Protein 2H0U (pdb70)

InterPro domains:
  IPR000415 Nitroreductase-like [G3DSA:3.40.109.10] (1-217)
  IPR000415 Nitroreductase-like [SSF55469] (8-209)
  IPR029479 Nitroreductase [PF00881] (12-176)
  IPR033878 Oxygen-insensitive NAD(P)H nitroreductase NfsB-like [cd02149] (5-212)
  IPR050627 Nitroreductase/BluB [PTHR23026] (3-214)

Solvent-accessible surface area: 12616 Å² total

Nearest PDB structures (foldseek):
  2h0u-assembly1_A-2  TM=1.005E+00  e=5.035E-35  Helicobacter pylori
  7rzp-assembly1_B  TM=9.564E-01  e=6.885E-19  Haemophilus influenzae R2866
  7ldq-assembly1_A  TM=9.556E-01  e=7.321E-19  Haemophilus influenzae R2846
  7rzl-assembly1_A  TM=9.205E-01  e=2.500E-18  Haemophilus influenzae R2846
  7t33-assembly1_B  TM=9.508E-01  e=3.506E-17  Haemophilus influenzae Rd KW20

CATH classification: 3.40.109.10

Foldseek 3Di:
DVVVVVVLVLLADAFDAFDPPFADDPVNVVVLVVLLVPAAAVVRLLQWDDWPPCLRTDDWIKGWWPCALQDPSSCVVVVVPVDNDDCPDPVSVVRRCVCVPCPVDDRVSRRVRRLVSSVRSVGRCSCQKYKHKFPPDDQVVVQVVCVVVPNDDPNTIGTRTMRMHHHPDDRDGDDDDDCVVPDDDDD

Sequence (187 aa):
DREQVVALQHQRFAAKKYDPNRRISQKDWEALVEVGRLAPSSIGLEPWKLLLKNASHFVIYLARKGVTYDSDYVKKVHEVKKRDYDTNSRFAQIIKNFQENDKLNSERSLFDWASKQTYIQANAAALGIDSCPIEGYDQEKVEAYLEEKGYLNTAEFGVSVACFGYRNQEITPKTRWKTEVIYEVIE

Radius of gyration: 19.27 Å; Cα contacts (8 Å, |Δi|>4): 263; chains: 1; bounding box: 48×43×45 Å

GO terms:
  GO:0042802 identical protein binding (F, IPI)

Secondary structure (DSSP, 8-state):
-HHHHHHHHHH--B---B-TT----HHHHHHHHHHHHT---GGG---B--B-----EEB--EEES---TT-HHHHH--TTT-----TTSHHHHHHHHHHHT----SHHHHHHHHHHHHHH---------EEE----S-HHHHHHHHHHHTS--TTTEEE---EEE-BSSPPPPP----HHHH-----

B-factor: mean 18.29, std 8.59, range [4.85, 53.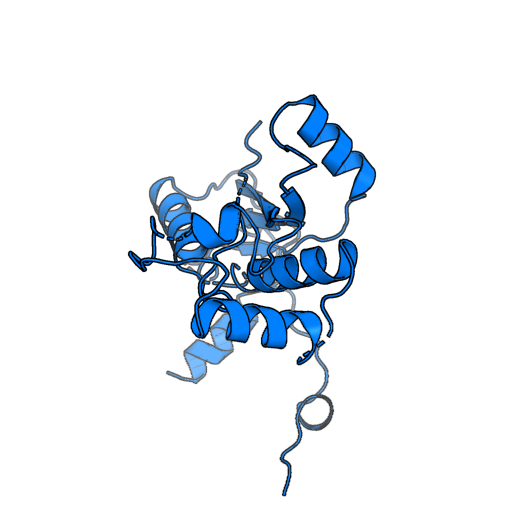02]

Organism: Helicobacter pylori (NCBI:txid210)

Structure (mmCIF, N/CA/C/O backbone):
data_2H0U
#
_entry.id   2H0U
#
_cell.length_a   54.035
_cell.length_b   87.178
_cell.length_c   94.979
_cell.angle_alpha   90.00
_cell.angle_beta   90.00
_cell.angle_gamma   90.00
#
_symmetry.space_group_name_H-M   'C 2 2 21'
#
loop_
_entity.id
_entity.type
_entity.pdbx_description
1 polymer 'NADPH-flavin oxidoreductase'
2 non-polymer 'FLAVIN MONONUCLEOTIDE'
3 water water
#
loop_
_atom_site.group_PDB
_atom_site.id
_atom_site.type_symbol
_atom_site.label_atom_id
_atom_site.label_alt_id
_atom_site.label_comp_id
_atom_site.label_asym_id
_atom_site.label_entity_id
_atom_site.label_seq_id
_atom_site.pdbx_PDB_ins_code
_atom_site.Cartn_x
_atom_site.Cartn_y
_atom_site.Cartn_z
_atom_site.occupancy
_atom_site.B_iso_or_equiv
_atom_site.auth_seq_id
_atom_site.auth_comp_id
_atom_site.auth_asym_id
_atom_site.auth_atom_id
_atom_site.pdbx_PDB_model_num
ATOM 1 N N . ASP A 1 2 ? -3.548 -6.360 29.753 1.00 29.90 2 ASP A N 1
ATOM 2 C CA . ASP A 1 2 ? -4.325 -5.985 30.970 1.00 28.56 2 ASP A CA 1
ATOM 3 C C . ASP A 1 2 ? -3.810 -4.697 31.598 1.00 27.29 2 ASP A C 1
ATOM 4 O O . ASP A 1 2 ? -2.854 -4.109 31.115 1.00 26.15 2 ASP A O 1
ATOM 9 N N . ARG A 1 3 ? -4.450 -4.258 32.675 1.00 26.32 3 ARG A N 1
ATOM 10 C CA . ARG A 1 3 ? -4.109 -2.955 33.253 1.00 25.52 3 ARG A CA 1
ATOM 11 C C . ARG A 1 3 ? -2.679 -2.964 33.820 1.00 25.58 3 ARG A C 1
ATOM 12 O O . ARG A 1 3 ? -1.967 -1.956 33.769 1.00 24.02 3 ARG A O 1
ATOM 20 N N . GLU A 1 4 ? -2.231 -4.118 34.315 1.00 25.49 4 GLU A N 1
ATOM 21 C CA . GLU A 1 4 ? -0.861 -4.226 34.849 1.00 26.15 4 GLU A CA 1
ATOM 22 C C . GLU A 1 4 ? 0.160 -3.933 33.756 1.00 25.58 4 GLU A C 1
ATOM 23 O O . GLU A 1 4 ? 1.136 -3.224 33.963 1.00 25.41 4 GLU A O 1
ATOM 29 N N . GLN A 1 5 ? -0.108 -4.459 32.567 1.00 25.98 5 GLN A N 1
ATOM 30 C CA . GLN A 1 5 ? 0.754 -4.301 31.417 1.00 26.31 5 GLN A CA 1
ATOM 31 C C . GLN A 1 5 ? 0.705 -2.845 30.928 1.00 24.75 5 GLN A C 1
ATOM 32 O O . GLN A 1 5 ? 1.731 -2.249 30.577 1.00 22.99 5 GLN A O 1
ATOM 38 N N . VAL A 1 6 ? -0.492 -2.282 30.920 1.00 23.11 6 VAL A N 1
ATOM 39 C CA . VAL A 1 6 ? -0.656 -0.886 30.521 1.00 23.60 6 VAL A CA 1
ATOM 40 C C . VAL A 1 6 ? 0.138 0.052 31.431 1.00 22.41 6 VAL A C 1
ATOM 41 O O . VAL A 1 6 ? 0.836 0.932 30.945 1.00 23.06 6 VAL A O 1
ATOM 45 N N . VAL A 1 7 ? 0.016 -0.123 32.745 1.00 21.53 7 VAL A N 1
ATOM 46 C CA . VAL A 1 7 ? 0.789 0.716 33.692 1.00 21.14 7 VAL A CA 1
ATOM 47 C C . VAL A 1 7 ? 2.298 0.469 33.547 1.00 20.72 7 VAL A C 1
ATOM 48 O O . VAL A 1 7 ? 3.087 1.434 33.500 1.00 20.70 7 VAL A O 1
ATOM 52 N N . ALA A 1 8 ? 2.705 -0.802 33.428 1.00 20.44 8 ALA A N 1
ATOM 53 C CA . ALA A 1 8 ? 4.130 -1.127 33.195 1.00 19.99 8 ALA A CA 1
ATOM 54 C C . ALA A 1 8 ? 4.763 -0.371 32.023 1.00 20.01 8 ALA A C 1
ATOM 55 O O . ALA A 1 8 ? 5.888 0.126 32.117 1.00 18.29 8 ALA A O 1
ATOM 57 N N . LEU A 1 9 ? 4.032 -0.285 30.921 1.00 20.23 9 LEU A N 1
ATOM 58 C CA . LEU A 1 9 ? 4.503 0.445 29.745 1.00 21.22 9 LEU A CA 1
ATOM 59 C C . LEU A 1 9 ? 4.843 1.913 30.050 1.00 21.22 9 LEU A C 1
ATOM 60 O O . LEU A 1 9 ? 5.731 2.500 29.413 1.00 19.96 9 LEU A O 1
ATOM 65 N N . GLN A 1 10 ? 4.101 2.512 30.983 1.00 20.71 10 GLN A N 1
ATOM 66 C CA . GLN A 1 10 ? 4.308 3.903 31.325 1.00 21.85 10 GLN A CA 1
ATOM 67 C C . GLN A 1 10 ? 5.626 4.095 32.063 1.00 21.80 10 GLN A C 1
ATOM 68 O O . GLN A 1 10 ? 6.140 5.210 32.104 1.00 22.33 10 GLN A O 1
ATOM 74 N N . HIS A 1 11 ? 6.157 3.006 32.645 1.00 21.88 11 HIS A N 1
ATOM 75 C CA . HIS A 1 11 ? 7.481 3.029 33.313 1.00 21.35 11 HIS A CA 1
ATOM 76 C C . HIS A 1 11 ? 8.606 2.740 32.318 1.00 22.76 11 HIS A C 1
ATOM 77 O O . HIS A 1 11 ? 9.710 3.328 32.414 1.00 22.03 11 HIS A O 1
ATOM 84 N N . GLN A 1 12 ? 8.317 1.842 31.370 1.00 21.84 12 GLN A N 1
ATOM 85 C CA . GLN A 1 12 ? 9.206 1.580 30.233 1.00 23.10 12 GLN A CA 1
ATOM 86 C C . GLN A 1 12 ? 9.476 2.833 29.394 1.00 22.09 12 GLN A C 1
ATOM 87 O O . GLN A 1 12 ? 10.595 3.049 28.938 1.00 21.53 12 GLN A O 1
ATOM 93 N N . ARG A 1 13 ? 8.440 3.637 29.166 1.00 21.79 13 ARG A N 1
ATOM 94 C CA . ARG A 1 13 ? 8.579 4.893 28.431 1.00 21.10 13 ARG A CA 1
ATOM 95 C C . ARG A 1 13 ? 9.236 5.877 29.408 1.00 20.56 13 ARG A C 1
ATOM 96 O O . ARG A 1 13 ? 8.641 6.226 30.411 1.00 21.47 13 ARG A O 1
ATOM 104 N N . PHE A 1 14 ? 10.467 6.300 29.132 1.00 19.87 14 PHE A N 1
ATOM 105 C CA . PHE A 1 14 ? 11.117 7.294 29.970 1.00 20.35 14 PHE A CA 1
ATOM 106 C C . PHE A 1 14 ? 11.939 8.176 29.050 1.00 19.66 14 PHE A C 1
ATOM 107 O O . PHE A 1 14 ? 12.098 7.876 27.873 1.00 19.25 14 PHE A O 1
ATOM 115 N N . ALA A 1 15 ? 12.453 9.271 29.586 1.00 19.73 15 ALA A N 1
ATOM 116 C CA . ALA A 1 15 ? 13.217 10.192 28.762 1.00 19.82 15 ALA A CA 1
ATOM 117 C C . ALA A 1 15 ? 14.649 9.660 28.630 1.00 19.11 15 ALA A C 1
ATOM 118 O O . ALA A 1 15 ? 15.537 9.901 29.494 1.00 19.44 15 ALA A O 1
ATOM 120 N N . ALA A 1 16 ? 14.870 8.895 27.556 1.00 17.91 16 ALA A N 1
ATOM 121 C CA . ALA A 1 16 ? 16.178 8.290 27.333 1.00 18.06 16 ALA A CA 1
ATOM 122 C C . ALA A 1 16 ? 17.175 9.338 26.867 1.00 18.53 16 ALA A C 1
ATOM 123 O O . ALA A 1 16 ? 16.963 10.021 25.853 1.00 18.29 16 ALA A O 1
ATOM 125 N N . LYS A 1 17 ? 18.276 9.468 27.605 1.00 19.06 17 LYS A N 1
ATOM 126 C CA . LYS A 1 17 ? 19.319 10.458 27.261 1.00 20.10 17 LYS A CA 1
ATOM 127 C C . LYS A 1 17 ? 20.573 9.847 26.640 1.00 19.77 17 LYS A C 1
ATOM 128 O O . LYS A 1 17 ? 21.392 10.580 26.052 1.00 20.47 17 LYS A O 1
ATOM 134 N N . LYS A 1 18 ? 20.756 8.537 26.807 1.00 18.97 18 LYS A N 1
ATOM 135 C CA . LYS A 1 18 ? 21.908 7.808 26.280 1.00 18.51 18 LYS A CA 1
ATOM 136 C C . LYS A 1 18 ? 21.458 6.664 25.358 1.00 17.40 18 LYS A C 1
ATOM 137 O O . LYS A 1 18 ? 20.672 5.790 25.750 1.00 18.32 18 LYS A O 1
ATOM 143 N N . TYR A 1 19 ? 21.958 6.683 24.133 1.00 15.65 19 TYR A N 1
ATOM 144 C CA . TYR A 1 19 ? 21.473 5.812 23.076 1.00 14.09 19 TYR A CA 1
ATOM 145 C C . TYR A 1 19 ? 22.583 4.925 22.559 1.00 14.39 19 TYR A C 1
ATOM 146 O O . TYR A 1 19 ? 23.766 5.303 22.568 1.00 13.49 19 TYR A O 1
ATOM 155 N N . ASP A 1 20 ? 22.187 3.733 22.141 1.00 13.74 20 ASP A N 1
ATOM 156 C CA . ASP A 1 20 ? 23.103 2.756 21.601 1.00 14.66 20 ASP A CA 1
ATOM 157 C C . ASP A 1 20 ? 23.452 3.179 20.164 1.00 14.74 20 ASP A C 1
ATOM 158 O O . ASP A 1 20 ? 22.612 3.083 19.294 1.00 13.72 20 ASP A O 1
ATOM 163 N N . PRO A 1 21 ? 24.707 3.621 19.913 1.00 16.02 21 PRO A N 1
ATOM 164 C CA . PRO A 1 21 ? 24.986 4.174 18.580 1.00 17.33 21 PRO A CA 1
ATOM 165 C C . PRO A 1 21 ? 25.081 3.073 17.529 1.00 17.80 21 PRO A C 1
ATOM 166 O O . PRO A 1 21 ? 25.165 3.373 16.340 1.00 20.03 21 PRO A O 1
ATOM 170 N N . ASN A 1 22 ? 25.062 1.810 17.936 1.00 17.97 22 ASN A N 1
ATOM 171 C CA . ASN A 1 22 ? 25.159 0.741 16.945 1.00 18.02 22 ASN A CA 1
ATOM 172 C C . ASN A 1 22 ? 23.866 -0.031 16.677 1.00 18.21 22 ASN A C 1
ATOM 173 O O . ASN A 1 22 ? 23.892 -1.105 16.071 1.00 17.79 22 ASN A O 1
ATOM 178 N N . ARG A 1 23 ? 22.738 0.505 17.122 1.00 16.99 23 ARG A N 1
ATOM 179 C CA . ARG A 1 23 ? 21.478 -0.167 16.876 1.00 17.50 23 ARG A CA 1
ATOM 180 C C . ARG A 1 23 ? 20.532 0.868 16.304 1.00 16.97 23 ARG A C 1
ATOM 181 O O . ARG A 1 23 ? 20.284 1.876 16.946 1.00 18.10 23 ARG A O 1
ATOM 189 N N . ARG A 1 24 ? 20.025 0.656 15.097 1.00 16.21 24 ARG A N 1
ATOM 190 C CA . ARG A 1 24 ? 19.090 1.635 14.549 1.00 16.33 24 ARG A CA 1
ATOM 191 C C . ARG A 1 24 ? 17.680 1.071 14.410 1.00 13.50 24 ARG A C 1
ATOM 192 O O . ARG A 1 24 ? 17.465 -0.148 14.368 1.00 11.60 24 ARG A O 1
ATOM 200 N N . ILE A 1 25 ? 16.717 1.973 14.391 1.00 12.63 25 ILE A N 1
ATOM 201 C CA . ILE A 1 25 ? 15.326 1.583 14.214 1.00 10.07 25 ILE A CA 1
ATOM 202 C C . ILE A 1 25 ? 15.230 1.112 12.765 1.00 11.07 25 ILE A C 1
ATOM 203 O O . ILE A 1 25 ? 15.750 1.771 11.867 1.00 11.58 25 ILE A O 1
ATOM 208 N N . SER A 1 26 ? 14.581 -0.028 12.543 1.00 11.22 26 SER A N 1
ATOM 209 C CA . SER A 1 26 ? 14.459 -0.583 11.201 1.00 11.72 26 SER A CA 1
ATOM 210 C C . SER A 1 26 ? 13.567 0.299 10.327 1.00 12.83 26 SER A C 1
ATOM 211 O O . SER A 1 26 ? 12.691 1.047 10.829 1.00 12.66 26 SER A O 1
ATOM 214 N N . GLN A 1 27 ? 13.765 0.208 9.014 1.00 12.69 27 GLN A N 1
ATOM 215 C CA . GLN A 1 27 ? 12.954 0.987 8.095 1.00 14.04 27 GLN A CA 1
ATOM 216 C C . GLN A 1 27 ? 11.465 0.785 8.339 1.00 12.80 27 GLN A C 1
ATOM 217 O O . GLN A 1 27 ? 10.700 1.739 8.389 1.00 12.06 27 GLN A O 1
ATOM 223 N N . LYS A 1 28 ? 11.062 -0.465 8.517 1.00 13.25 28 LYS A N 1
ATOM 224 C CA . LYS A 1 28 ? 9.645 -0.742 8.691 1.00 13.23 28 LYS A CA 1
ATOM 225 C C . LYS A 1 28 ? 9.085 -0.233 10.030 1.00 11.51 28 LYS A C 1
ATOM 226 O O . LYS A 1 28 ? 7.974 0.312 10.050 1.00 9.85 28 LYS A O 1
ATOM 232 N N . ASP A 1 29 ? 9.855 -0.381 11.117 1.00 9.38 29 ASP A N 1
ATOM 233 C CA . ASP A 1 29 ? 9.423 0.159 12.419 1.00 9.53 29 ASP A CA 1
ATOM 234 C C . ASP A 1 29 ? 9.300 1.690 12.319 1.00 9.98 29 ASP A C 1
ATOM 235 O O . ASP A 1 29 ? 8.355 2.279 12.863 1.00 9.77 29 ASP A O 1
ATOM 240 N N . TRP A 1 30 ? 10.258 2.344 11.657 1.00 9.19 30 TRP A N 1
ATOM 241 C CA . TRP A 1 30 ? 10.190 3.812 11.564 1.00 8.69 30 TRP A CA 1
ATOM 242 C C . TRP A 1 30 ? 8.953 4.251 10.769 1.00 8.69 30 TRP A C 1
ATOM 243 O O . TRP A 1 30 ? 8.267 5.201 11.150 1.00 8.07 30 TRP A O 1
ATOM 254 N N . GLU A 1 31 ? 8.631 3.543 9.685 1.00 9.02 31 GLU A N 1
ATOM 255 C CA . GLU A 1 31 ? 7.488 3.903 8.851 1.00 10.92 31 GLU A CA 1
ATOM 256 C C . GLU A 1 31 ? 6.226 3.734 9.684 1.00 9.14 31 GLU A C 1
ATOM 257 O O . GLU A 1 31 ? 5.289 4.511 9.556 1.00 9.28 31 GLU A O 1
ATOM 263 N N . ALA A 1 32 ? 6.193 2.726 10.549 1.00 8.76 32 ALA A N 1
ATOM 264 C CA . ALA A 1 32 ? 4.997 2.561 11.422 1.00 7.44 32 ALA A CA 1
ATOM 265 C C . ALA A 1 32 ? 4.852 3.717 12.399 1.00 7.92 32 ALA A C 1
ATOM 266 O O . ALA A 1 32 ? 3.737 4.205 12.621 1.00 9.07 32 ALA A O 1
ATOM 268 N N . LEU A 1 33 ? 5.964 4.184 12.953 1.00 7.17 33 LEU A N 1
ATOM 269 C CA . LEU A 1 33 ? 5.896 5.304 13.903 1.00 8.33 33 LEU A CA 1
ATOM 270 C C . LEU A 1 33 ? 5.449 6.584 13.208 1.00 7.13 33 LEU A C 1
ATOM 271 O O . LEU A 1 33 ? 4.670 7.350 13.758 1.00 8.86 33 LEU A O 1
ATOM 276 N N . VAL A 1 34 ? 5.889 6.798 11.977 1.00 6.69 34 VAL A N 1
ATOM 277 C CA . VAL A 1 34 ? 5.465 8.000 11.229 1.00 7.33 34 VAL A CA 1
ATOM 278 C C . VAL A 1 34 ? 3.952 7.900 10.978 1.00 7.82 34 VAL A C 1
ATOM 279 O O . VAL A 1 34 ? 3.221 8.889 11.113 1.00 6.38 34 VAL A O 1
ATOM 283 N N . GLU A 1 35 ? 3.509 6.693 10.648 1.00 7.75 35 GLU A N 1
ATOM 284 C CA . GLU A 1 35 ? 2.074 6.426 10.517 1.00 7.75 35 GLU A CA 1
ATOM 285 C C . GLU A 1 35 ? 1.276 6.733 11.790 1.00 7.72 35 GLU A C 1
ATOM 286 O O . GLU A 1 35 ? 0.188 7.318 11.724 1.00 8.02 35 GLU A O 1
ATOM 292 N N . VAL A 1 36 ? 1.797 6.327 12.949 1.00 7.99 36 VAL A N 1
ATOM 293 C CA . VAL A 1 36 ? 1.203 6.719 14.237 1.00 7.61 36 VAL A CA 1
ATOM 294 C C . VAL A 1 36 ? 1.006 8.248 14.307 1.00 7.76 36 VAL A C 1
ATOM 295 O O . VAL A 1 36 ? -0.078 8.728 14.668 1.00 7.81 36 VAL A O 1
ATOM 299 N N . GLY A 1 37 ? 2.032 8.998 13.897 1.00 6.50 37 GLY A N 1
ATOM 300 C CA . GLY A 1 37 ? 2.011 10.474 13.891 1.00 6.98 37 GLY A CA 1
ATOM 301 C C . GLY A 1 37 ? 0.978 10.974 12.896 1.00 6.93 37 GLY A C 1
ATOM 302 O O . GLY A 1 37 ? 0.212 11.874 13.214 1.00 7.67 37 GLY A O 1
ATOM 303 N N . ARG A 1 38 ? 0.940 10.370 11.708 1.00 7.01 38 ARG A N 1
ATOM 304 C CA . ARG A 1 38 ? -0.101 10.717 10.690 1.00 7.04 38 ARG A CA 1
ATOM 305 C C . ARG A 1 38 ? -1.546 10.554 11.212 1.00 7.06 38 ARG A C 1
ATOM 306 O O . ARG A 1 38 ? -2.406 11.399 10.982 1.00 7.18 38 ARG A O 1
ATOM 314 N N . LEU A 1 39 ? -1.765 9.506 11.981 1.00 7.34 39 LEU A N 1
ATOM 315 C CA . LEU A 1 39 ? -3.109 9.147 12.445 1.00 7.31 39 LEU A CA 1
ATOM 316 C C . LEU A 1 39 ? -3.523 9.831 13.732 1.00 7.69 39 LEU A C 1
ATOM 317 O O . LEU A 1 39 ? -4.653 9.618 14.202 1.00 7.53 39 LEU A O 1
ATOM 322 N N . ALA A 1 40 ? -2.654 10.662 14.316 1.00 8.47 40 ALA A N 1
ATOM 323 C CA . ALA A 1 40 ? -3.044 11.362 15.542 1.00 8.80 40 ALA A CA 1
ATOM 324 C C . ALA A 1 40 ? -4.279 12.241 15.376 1.00 8.73 40 ALA A C 1
ATOM 325 O O . ALA A 1 40 ? -4.499 12.824 14.296 1.00 8.28 40 ALA A O 1
ATOM 327 N N . PRO A 1 41 ? -5.096 12.363 16.451 1.00 9.13 41 PRO A N 1
ATOM 328 C CA . PRO A 1 41 ? -6.270 13.286 16.409 1.00 8.04 41 PRO A CA 1
ATOM 329 C C . PRO A 1 41 ? -5.850 14.711 16.623 1.00 8.65 41 PRO A C 1
ATOM 330 O O . PRO A 1 41 ? -4.763 14.977 17.195 1.00 9.02 41 PRO A O 1
ATOM 334 N N . SER A 1 42 ? -6.705 15.629 16.181 1.00 10.03 42 SER A N 1
ATOM 335 C CA . SER A 1 42 ? -6.445 17.055 16.378 1.00 11.08 42 SER A CA 1
ATOM 336 C C . SER A 1 42 ? -7.782 17.747 16.501 1.00 10.87 42 SER A C 1
ATOM 337 O O . SER A 1 42 ? -8.778 17.258 15.984 1.00 11.26 42 SER A O 1
ATOM 340 N N . SER A 1 43 ? -7.791 18.907 17.145 1.00 10.92 43 SER A N 1
ATOM 341 C CA . SER A 1 43 ? -9.017 19.687 17.280 1.00 11.44 43 SER A CA 1
ATOM 342 C C . SER A 1 43 ? -9.601 20.019 15.901 1.00 11.99 43 SER A C 1
ATOM 343 O O . SER A 1 43 ? -8.880 20.523 15.018 1.00 11.34 43 SER A O 1
ATOM 346 N N . ILE A 1 44 ? -10.887 19.675 15.712 1.00 13.00 44 ILE A N 1
ATOM 347 C CA . ILE A 1 44 ? -11.667 19.930 14.483 1.00 13.74 44 ILE A CA 1
ATOM 348 C C . ILE A 1 44 ? -11.114 19.087 13.328 1.00 13.09 44 ILE A C 1
ATOM 349 O O . ILE A 1 44 ? -11.411 19.328 12.157 1.00 12.06 44 ILE A O 1
ATOM 354 N N . GLY A 1 45 ? -10.351 18.058 13.679 1.00 11.65 45 GLY A N 1
ATOM 355 C CA . GLY A 1 45 ? -9.591 17.290 12.703 1.00 11.74 45 GLY A CA 1
ATOM 356 C C . GLY A 1 45 ? -8.699 18.044 11.704 1.00 12.23 45 GLY A C 1
ATOM 357 O O . GLY A 1 45 ? -8.514 17.568 10.577 1.00 11.90 45 GLY A O 1
ATOM 358 N N . LEU A 1 46 ? -8.146 19.194 12.091 1.00 11.91 46 LEU A N 1
ATOM 359 C CA . LEU A 1 46 ? -7.492 20.068 11.102 1.00 11.73 46 LEU A CA 1
ATOM 360 C C . LEU A 1 46 ? -6.069 19.618 10.780 1.00 12.11 46 LEU A C 1
ATOM 361 O O . LEU A 1 46 ? -5.509 20.058 9.792 1.00 12.26 46 LEU A O 1
ATOM 366 N N . GLU A 1 47 ? -5.502 18.713 11.601 1.00 11.18 47 GLU A N 1
ATOM 367 C CA . GLU A 1 47 ? -4.112 18.221 11.390 1.00 10.69 47 GLU A CA 1
ATOM 368 C C . GLU A 1 47 ? -3.171 19.387 11.088 1.00 9.79 47 GLU A C 1
ATOM 369 O O . GLU A 1 47 ? -2.508 19.393 10.038 1.00 10.49 47 GLU A O 1
ATOM 375 N N . PRO A 1 48 ? -3.077 20.384 12.005 1.00 9.21 48 PRO A N 1
ATOM 376 C CA . PRO A 1 48 ? -2.387 21.607 11.628 1.00 9.67 48 PRO A CA 1
ATOM 377 C C . PRO A 1 48 ? -0.883 21.496 11.828 1.00 9.60 48 PRO A C 1
ATOM 378 O O . PRO A 1 48 ? -0.288 22.242 12.640 1.00 10.25 48 PRO A O 1
ATOM 382 N N . TRP A 1 49 ? -0.287 20.524 11.143 1.00 9.88 49 TRP A N 1
ATOM 383 C CA . TRP A 1 49 ? 1.065 20.079 11.458 1.00 8.92 49 TRP A CA 1
ATOM 384 C C . TRP A 1 49 ? 1.858 19.577 10.257 1.00 8.88 49 TRP A C 1
ATOM 385 O O . TRP A 1 49 ? 1.307 19.275 9.205 1.00 8.23 49 TRP A O 1
ATOM 396 N N . LYS A 1 50 ? 3.174 19.486 10.437 1.00 8.62 50 LYS A N 1
ATOM 397 C CA . LYS A 1 50 ? 4.004 18.766 9.483 1.00 8.74 50 LYS A CA 1
ATOM 398 C C . LYS A 1 50 ? 5.254 18.350 10.231 1.00 9.36 50 LYS A C 1
ATOM 399 O O . LYS A 1 50 ? 5.845 19.172 10.946 1.00 8.29 50 LYS A O 1
ATOM 413 N N . LEU A 1 52 ? 9.257 16.843 10.334 1.00 7.99 52 LEU A N 1
ATOM 414 C CA . LEU A 1 52 ? 10.487 16.727 9.583 1.00 8.89 52 LEU A CA 1
ATOM 415 C C . LEU A 1 52 ? 11.404 15.728 10.256 1.00 9.87 52 LEU A C 1
ATOM 416 O O . LEU A 1 52 ? 11.614 15.810 11.471 1.00 9.74 52 LEU A O 1
ATOM 421 N N . LEU A 1 53 ? 11.942 14.789 9.472 1.00 9.77 53 LEU A N 1
ATOM 422 C CA . LEU A 1 53 ? 13.027 13.931 9.965 1.00 10.65 53 LEU A CA 1
ATOM 423 C C . LEU A 1 53 ? 14.384 14.575 9.649 1.00 12.52 53 LEU A C 1
ATOM 424 O O . LEU A 1 53 ? 14.735 14.771 8.471 1.00 12.21 53 LEU A O 1
ATOM 429 N N . LEU A 1 54 ? 15.124 14.908 10.699 1.00 13.34 54 LEU A N 1
ATOM 430 C CA . LEU A 1 54 ? 16.441 15.487 10.510 1.00 16.74 54 LEU A CA 1
ATOM 431 C C . LEU A 1 54 ? 17.398 14.322 10.342 1.00 18.65 54 LEU A C 1
ATOM 432 O O . LEU A 1 54 ? 17.813 13.713 11.313 1.00 18.47 54 LEU A O 1
ATOM 437 N N . LYS A 1 55 ? 17.632 13.964 9.081 1.00 21.12 55 LYS A N 1
ATOM 438 C CA . LYS A 1 55 ? 18.547 12.883 8.727 1.00 24.20 55 LYS A CA 1
ATOM 439 C C . LYS A 1 55 ? 19.923 13.487 8.438 1.00 25.25 55 LYS A C 1
ATOM 440 O O . LYS A 1 55 ? 20.957 12.915 8.807 1.00 26.89 55 LYS A O 1
ATOM 446 N N . ASN A 1 56 ? 19.919 14.650 7.785 1.00 26.55 56 ASN A N 1
ATOM 447 C CA . ASN A 1 56 ? 21.139 15.339 7.327 1.00 26.03 56 ASN A CA 1
ATOM 448 C C . ASN A 1 56 ? 22.205 15.501 8.429 1.00 26.60 56 ASN A C 1
ATOM 449 O O . ASN A 1 56 ? 22.108 16.373 9.312 1.00 25.54 56 ASN A O 1
ATOM 451 N N . ALA A 1 77 ? 20.876 9.348 18.929 1.00 23.38 77 ALA A N 1
ATOM 452 C CA . ALA A 1 77 ? 19.640 8.604 18.657 1.00 22.40 77 ALA A CA 1
ATOM 453 C C . ALA A 1 77 ? 19.507 8.253 17.179 1.00 21.68 77 ALA A C 1
ATOM 454 O O . ALA A 1 77 ? 20.179 8.833 16.303 1.00 21.05 77 ALA A O 1
ATOM 456 N N . SER A 1 78 ? 18.649 7.277 16.917 1.00 20.58 78 SER A N 1
ATOM 457 C CA . SER A 1 78 ? 18.445 6.745 15.585 1.00 19.94 78 SER A CA 1
ATOM 458 C C . SER A 1 78 ? 17.721 7.752 14.662 1.00 19.27 78 SER A C 1
ATOM 459 O O . SER A 1 78 ? 18.115 7.959 13.505 1.00 19.58 78 SER A O 1
ATOM 462 N N . HIS A 1 79 ? 16.676 8.387 15.185 1.00 17.64 79 HIS A N 1
ATOM 463 C CA . HIS A 1 79 ? 15.819 9.242 14.389 1.00 15.93 79 HIS A CA 1
ATOM 464 C C . HIS A 1 79 ? 15.461 10.531 15.150 1.00 16.06 79 HIS A C 1
ATOM 465 O O . HIS A 1 79 ? 15.028 10.508 16.308 1.00 16.21 79 HIS A O 1
ATOM 472 N N . PHE A 1 80 ? 15.614 11.670 14.497 1.00 15.10 80 PHE A N 1
ATOM 473 C CA . PHE A 1 80 ? 15.350 12.913 15.166 1.00 13.22 80 PHE A CA 1
ATOM 474 C C . PHE A 1 80 ? 14.216 13.706 14.456 1.00 12.68 80 PHE A C 1
ATOM 475 O O . PHE A 1 80 ? 14.377 14.066 13.307 1.00 11.39 80 PHE A O 1
ATOM 483 N N . VAL A 1 81 ? 13.112 13.994 15.148 1.00 11.11 81 VAL A N 1
ATOM 484 C CA . VAL A 1 81 ? 11.909 14.583 14.507 1.00 11.10 81 VAL A CA 1
ATOM 485 C C . VAL A 1 81 ? 11.703 16.027 14.972 1.00 11.54 81 VAL A C 1
ATOM 486 O O . VAL A 1 81 ? 11.790 16.308 16.151 1.00 10.09 81 VAL A O 1
ATOM 490 N N . ILE A 1 82 ? 11.462 16.939 14.021 1.00 10.29 82 ILE A N 1
ATOM 491 C CA . ILE A 1 82 ? 11.083 18.303 14.360 1.00 9.13 82 ILE A CA 1
ATOM 492 C C . ILE A 1 82 ? 9.617 18.437 13.982 1.00 9.51 82 ILE A C 1
ATOM 493 O O . ILE A 1 82 ? 9.241 18.290 12.778 1.00 8.96 82 ILE A O 1
ATOM 498 N N . TYR A 1 83 ? 8.790 18.685 14.997 1.00 8.29 83 TYR A N 1
ATOM 499 C CA . TYR A 1 83 ? 7.340 18.847 14.793 1.00 7.87 83 TYR A CA 1
ATOM 500 C C . TYR A 1 83 ? 7.043 20.305 14.494 1.00 7.74 83 TYR A C 1
ATOM 501 O O . TYR A 1 83 ? 7.376 21.167 15.294 1.00 8.13 83 TYR A O 1
ATOM 510 N N . LEU A 1 84 ? 6.463 20.565 13.327 1.00 7.53 84 LEU A N 1
ATOM 511 C CA . LEU A 1 84 ? 5.992 21.908 12.969 1.00 7.67 84 LEU A CA 1
ATOM 512 C C . LEU A 1 84 ? 4.484 21.986 13.167 1.00 7.49 84 LEU A C 1
ATOM 513 O O . LEU A 1 84 ? 3.763 20.985 13.013 1.00 8.17 84 LEU A O 1
ATOM 518 N N . ALA A 1 85 ? 4.033 23.176 13.551 1.00 8.61 85 ALA A N 1
ATOM 519 C CA . ALA A 1 85 ? 2.619 23.498 13.721 1.00 8.66 85 ALA A CA 1
ATOM 520 C C . ALA A 1 85 ? 2.290 24.680 12.794 1.00 9.81 85 ALA A C 1
ATOM 521 O O . ALA A 1 85 ? 3.149 25.565 12.534 1.00 9.70 85 ALA A O 1
ATOM 523 N N . ARG A 1 86 ? 1.109 24.636 12.186 1.00 10.48 86 ARG A N 1
ATOM 524 C CA . ARG A 1 86 ? 0.737 25.711 11.275 1.00 10.97 86 ARG A CA 1
ATOM 525 C C . ARG A 1 86 ? 0.302 26.985 12.008 1.00 10.84 86 ARG A C 1
ATOM 526 O O . ARG A 1 86 ? -0.293 26.944 13.100 1.00 10.91 86 ARG A O 1
ATOM 534 N N . LYS A 1 87 ? 0.614 28.106 11.386 1.00 11.43 87 LYS A N 1
ATOM 535 C CA . LYS A 1 87 ? 0.250 29.423 11.853 1.00 13.63 87 LYS A CA 1
ATOM 536 C C . LYS A 1 87 ? -1.044 29.867 11.194 1.00 13.89 87 LYS A C 1
ATOM 537 O O . LYS A 1 87 ? -1.299 29.515 10.032 1.00 13.15 87 LYS A O 1
ATOM 543 N N . GLY A 1 88 ? -1.800 30.678 11.930 1.00 15.02 88 GLY A N 1
ATOM 544 C CA . GLY A 1 88 ? -2.987 31.397 11.416 1.00 17.12 88 GLY A CA 1
ATOM 545 C C . GLY A 1 88 ? -4.068 30.436 10.935 1.00 16.83 88 GLY A C 1
ATOM 546 O O . GLY A 1 88 ? -4.668 30.651 9.891 1.00 17.17 88 GLY A O 1
ATOM 547 N N . VAL A 1 89 ? -4.343 29.413 11.727 1.00 16.75 89 VAL A N 1
ATOM 548 C CA . VAL A 1 89 ? -5.276 28.352 11.311 1.00 17.58 89 VAL A CA 1
ATOM 549 C C . VAL A 1 89 ? -6.648 28.793 11.829 1.00 18.17 89 VAL A C 1
ATOM 550 O O . VAL A 1 89 ? -7.062 28.418 12.934 1.00 19.44 89 VAL A O 1
ATOM 554 N N . THR A 1 90 ? -7.294 29.638 11.037 1.00 19.13 90 THR A N 1
ATOM 555 C CA . THR A 1 90 ? -8.527 30.348 11.427 1.00 19.34 90 THR A CA 1
ATOM 556 C C . THR A 1 90 ? -9.663 29.921 10.501 1.00 19.56 90 THR A C 1
ATOM 557 O O . THR A 1 90 ? -9.396 29.356 9.459 1.00 20.16 90 THR A O 1
ATOM 561 N N . TYR A 1 91 ? -10.912 30.252 10.860 1.00 18.72 91 TYR A N 1
ATOM 562 C CA . TYR A 1 91 ? -12.072 29.785 10.134 1.00 19.00 91 TYR A CA 1
ATOM 563 C C . TYR A 1 91 ? -12.045 30.221 8.674 1.00 19.73 91 TYR A C 1
ATOM 564 O O . TYR A 1 91 ? -12.578 29.532 7.820 1.00 20.85 91 TYR A O 1
ATOM 573 N N . ASP A 1 92 ? -11.416 31.364 8.411 1.00 19.72 92 ASP A N 1
ATOM 574 C CA . ASP A 1 92 ? -11.365 31.957 7.083 1.00 21.04 92 ASP A CA 1
ATOM 575 C C . ASP A 1 92 ? -10.030 31.716 6.393 1.00 20.30 92 ASP A C 1
ATOM 576 O O . ASP A 1 92 ? -9.752 32.310 5.352 1.00 20.07 92 ASP A O 1
ATOM 581 N N . SER A 1 93 ? -9.203 30.836 6.951 1.00 18.76 93 SER A N 1
ATOM 582 C CA . SER A 1 93 ? -7.879 30.649 6.375 1.00 17.77 93 SER A CA 1
ATOM 583 C C . SER A 1 93 ? -7.921 29.698 5.156 1.00 18.12 93 SER A C 1
ATOM 584 O O . SER A 1 93 ? -8.780 28.803 5.071 1.00 18.09 93 SER A O 1
ATOM 587 N N . ASP A 1 94 ? -6.983 29.891 4.235 1.00 17.73 94 ASP A N 1
ATOM 588 C CA . ASP A 1 94 ? -6.845 28.977 3.093 1.00 17.72 94 ASP A CA 1
ATOM 589 C C . ASP A 1 94 ? -6.644 27.517 3.556 1.00 16.69 94 ASP A C 1
ATOM 590 O O . ASP A 1 94 ? -7.202 26.607 2.929 1.00 16.23 94 ASP A O 1
ATOM 595 N N . TYR A 1 95 ? -5.854 27.295 4.620 1.00 16.18 95 TYR A N 1
ATOM 596 C CA . TYR A 1 95 ? -5.539 25.934 5.060 1.00 16.59 95 TYR A CA 1
ATOM 597 C C . TYR A 1 95 ? -6.791 25.186 5.553 1.00 16.43 95 TYR A C 1
ATOM 598 O O . TYR A 1 95 ? -6.993 24.001 5.250 1.00 15.71 95 TYR A O 1
ATOM 607 N N . VAL A 1 96 ? -7.619 25.874 6.346 1.00 17.03 96 VAL A N 1
ATOM 608 C CA . VAL A 1 96 ? -8.833 25.236 6.865 1.00 17.23 96 VAL A CA 1
ATOM 609 C C . VAL A 1 96 ? -9.774 24.861 5.701 1.00 17.19 96 VAL A C 1
ATOM 610 O O . VAL A 1 96 ? -10.307 23.738 5.663 1.00 17.15 96 VAL A O 1
ATOM 614 N N . LYS A 1 97 ? -9.958 25.776 4.748 1.00 16.63 97 LYS A N 1
ATOM 615 C CA . LYS A 1 97 ? -10.785 25.466 3.581 1.00 16.94 97 LYS A CA 1
ATOM 616 C C . LYS A 1 97 ? -10.167 24.255 2.865 1.00 17.05 97 LYS A C 1
ATOM 617 O O . LYS A 1 97 ? -10.883 23.339 2.494 1.00 16.33 97 LYS A O 1
ATOM 623 N N . LYS A 1 98 ? -8.838 24.229 2.746 1.00 16.96 98 LYS A N 1
ATOM 624 C CA . LYS A 1 98 ? -8.154 23.123 2.075 1.00 18.12 98 LYS A CA 1
ATOM 625 C C . LYS A 1 98 ? -8.307 21.759 2.740 1.00 17.50 98 LYS A C 1
ATOM 626 O O . LYS A 1 98 ? -8.630 20.797 2.072 1.00 16.89 98 LYS A O 1
ATOM 632 N N . VAL A 1 99 ? -8.060 21.662 4.045 1.00 17.13 99 VAL A N 1
ATOM 633 C CA . VAL A 1 99 ? -8.193 20.387 4.733 1.00 16.55 99 VAL A CA 1
ATOM 634 C C . VAL A 1 99 ? -9.684 19.906 4.730 1.00 16.40 99 VAL A C 1
ATOM 635 O O . VAL A 1 99 ? -9.970 18.714 4.583 1.00 14.98 99 VAL A O 1
ATOM 647 N N . HIS A 1 101 ? -11.976 20.387 2.464 1.00 16.09 101 HIS A N 1
ATOM 648 C CA . HIS A 1 101 ? -12.286 19.877 1.125 1.00 16.74 101 HIS A CA 1
ATOM 649 C C . HIS A 1 101 ? -11.489 18.601 0.883 1.00 17.64 101 HIS A C 1
ATOM 650 O O . HIS A 1 101 ? -12.067 17.574 0.652 1.00 18.52 101 HIS A O 1
ATOM 657 N N . GLU A 1 102 ? -10.160 18.675 0.944 1.00 17.42 102 GLU A N 1
ATOM 658 C CA . GLU A 1 102 ? -9.327 17.574 0.446 1.00 18.83 102 GLU A CA 1
ATOM 659 C C . GLU A 1 102 ? -9.349 16.344 1.358 1.00 18.48 102 GLU A C 1
ATOM 660 O O . GLU A 1 102 ? -9.347 15.210 0.868 1.00 18.61 102 GLU A O 1
ATOM 666 N N . VAL A 1 103 ? -9.367 16.554 2.675 1.00 16.80 103 VAL A N 1
ATOM 667 C CA . VAL A 1 103 ? -9.306 15.419 3.579 1.00 16.73 103 VAL A CA 1
ATOM 668 C C . VAL A 1 103 ? -10.699 15.013 4.005 1.00 15.77 103 VAL A C 1
ATOM 669 O O . VAL A 1 103 ? -11.036 13.830 3.969 1.00 14.71 103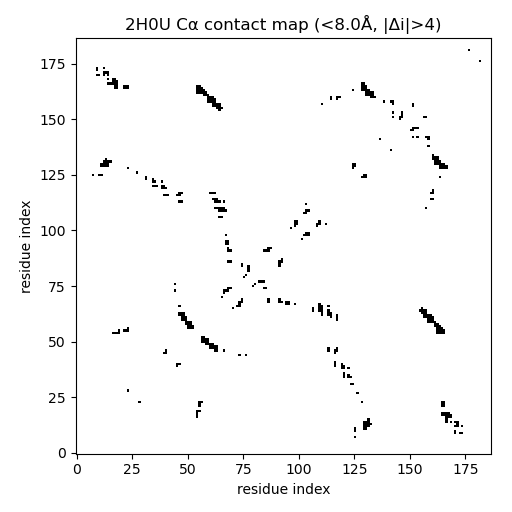 VAL A O 1
ATOM 673 N N . LYS A 1 104 ? -11.492 15.994 4.421 1.00 14.75 104 LYS A N 1
ATOM 674 C CA . LYS A 1 104 ? -12.808 15.711 5.001 1.00 15.38 104 LYS A CA 1
ATOM 675 C C . LYS A 1 104 ? -13.914 15.613 3.940 1.00 16.11 104 LYS A C 1
ATOM 676 O O . LYS A 1 104 ? -15.003 15.089 4.206 1.00 15.16 104 LYS A O 1
ATOM 682 N N . LYS A 1 105 ? -13.623 16.101 2.741 1.00 16.19 105 LYS A N 1
ATOM 683 C CA . LYS A 1 105 ? -14.583 16.056 1.629 1.00 18.38 105 LYS A CA 1
ATOM 684 C C . LYS A 1 105 ? -15.865 16.739 2.045 1.00 19.37 105 LYS A C 1
ATOM 685 O O . LYS A 1 105 ? -16.973 16.236 1.775 1.00 19.32 105 LYS A O 1
ATOM 691 N N . ARG A 1 106 ? -15.692 17.891 2.691 1.00 19.63 106 ARG A N 1
ATOM 692 C CA . ARG A 1 106 ? -16.780 18.756 3.117 1.00 21.80 106 ARG A CA 1
ATOM 693 C C . ARG A 1 106 ? -16.744 20.008 2.223 1.00 21.61 106 ARG A C 1
ATOM 694 O O . ARG A 1 106 ? -15.674 20.569 1.967 1.00 20.48 106 ARG A O 1
ATOM 702 N N . ASP A 1 107 ? -17.909 20.414 1.722 1.00 21.87 107 ASP A N 1
ATOM 703 C CA . ASP A 1 107 ? -17.997 21.582 0.862 1.00 22.54 107 ASP A CA 1
ATOM 704 C C . ASP A 1 107 ? -17.941 22.897 1.654 1.00 23.04 107 ASP A C 1
ATOM 705 O O . ASP A 1 107 ? -18.904 23.679 1.684 1.00 22.91 107 ASP A O 1
ATOM 710 N N . TYR A 1 108 ? -16.800 23.126 2.293 1.00 23.02 108 TYR A N 1
ATOM 711 C CA . TYR A 1 108 ? -16.643 24.177 3.295 1.00 23.98 108 TYR A CA 1
ATOM 712 C C . TYR A 1 108 ? -16.549 25.583 2.706 1.00 24.92 108 TYR A C 1
ATOM 713 O O . TYR A 1 108 ? -15.861 25.802 1.718 1.00 25.64 108 TYR A O 1
ATOM 722 N N . ASP A 1 109 ? -17.224 26.537 3.329 1.00 26.31 109 ASP A N 1
ATOM 723 C CA . ASP A 1 109 ? -17.075 27.952 2.957 1.00 27.71 109 ASP A CA 1
ATOM 724 C C . ASP A 1 109 ? -17.290 28.848 4.168 1.00 27.85 109 ASP A C 1
ATOM 725 O O . ASP A 1 109 ? -17.989 28.475 5.107 1.00 27.16 109 ASP A O 1
ATOM 730 N N . THR A 1 110 ? -16.695 30.036 4.131 1.00 29.01 110 THR A N 1
ATOM 731 C CA . THR A 1 110 ? -16.580 30.873 5.336 1.00 30.43 110 THR A CA 1
ATOM 732 C C . THR A 1 110 ? -17.909 31.365 5.917 1.00 31.27 110 THR A C 1
ATOM 733 O O . THR A 1 110 ? -17.978 31.744 7.098 1.00 31.38 110 THR A O 1
ATOM 737 N N . ASN A 1 111 ? -18.964 31.303 5.109 1.00 31.78 111 ASN A N 1
ATOM 738 C CA . ASN A 1 111 ? -20.268 31.773 5.531 1.00 32.38 111 ASN A CA 1
ATOM 739 C C . ASN A 1 111 ? -21.233 30.679 5.986 1.00 32.25 111 ASN A C 1
ATOM 740 O O . ASN A 1 111 ? -22.400 30.962 6.291 1.00 32.62 111 ASN A O 1
ATOM 745 N N . SER A 1 112 ? -20.759 29.437 6.049 1.00 31.63 112 SER A N 1
ATOM 746 C CA . SER A 1 112 ? -21.607 28.352 6.548 1.00 31.50 112 SER A CA 1
ATOM 747 C C . SER A 1 112 ? -21.808 28.457 8.049 1.00 31.14 112 SER A C 1
ATOM 748 O O . SER A 1 112 ? -20.971 29.038 8.751 1.00 31.08 112 SER A O 1
ATOM 751 N N . ARG A 1 113 ? -22.908 27.885 8.538 1.00 30.41 113 ARG A N 1
ATOM 752 C CA . ARG A 1 113 ? -23.085 27.671 9.973 1.00 29.97 113 ARG A CA 1
ATOM 753 C C . ARG A 1 113 ? -21.804 27.082 10.590 1.00 29.29 113 ARG A C 1
ATOM 754 O O . ARG A 1 113 ? -21.304 27.602 11.583 1.00 29.40 113 ARG A O 1
ATOM 756 N N . PHE A 1 114 ? -21.265 26.033 9.972 1.00 28.61 114 PHE A N 1
ATOM 757 C CA . PHE A 1 114 ? -20.082 25.333 10.487 1.00 28.03 114 PHE A CA 1
ATOM 758 C C . PHE A 1 114 ? -18.816 26.203 10.572 1.00 27.21 114 PHE A C 1
ATOM 759 O O . PHE A 1 114 ? -18.102 26.157 11.581 1.00 26.38 114 PHE A O 1
ATOM 767 N N . ALA A 1 115 ? -18.540 26.981 9.520 1.00 25.12 115 ALA A N 1
ATOM 768 C CA . ALA A 1 115 ? -17.465 27.981 9.542 1.00 23.97 115 ALA A CA 1
ATOM 769 C C . ALA A 1 115 ? -17.664 28.973 10.691 1.00 23.14 115 ALA A C 1
ATOM 770 O O . ALA A 1 115 ? -16.710 29.364 11.369 1.00 21.87 115 ALA A O 1
ATOM 772 N N . GLN A 1 116 ? -18.911 29.391 10.892 1.00 21.46 116 GLN A N 1
ATOM 773 C CA . GLN A 1 116 ? -19.228 30.321 11.972 1.00 21.02 116 GLN A CA 1
ATOM 774 C C . GLN A 1 116 ? -19.072 29.662 13.368 1.00 19.98 116 GLN A C 1
ATOM 775 O O . GLN A 1 116 ? -18.729 30.326 14.346 1.00 19.94 116 GLN A O 1
ATOM 781 N N . ILE A 1 117 ? -19.319 28.360 13.453 1.00 19.37 117 ILE A N 1
ATOM 782 C CA . ILE A 1 117 ? -19.086 27.616 14.703 1.00 18.90 117 ILE A CA 1
ATOM 783 C C . ILE A 1 117 ? -17.586 27.579 15.029 1.00 18.58 117 ILE A C 1
ATOM 784 O O . ILE A 1 117 ? -17.192 27.805 16.159 1.00 17.38 117 ILE A O 1
ATOM 789 N N . ILE A 1 118 ? -16.764 27.341 14.009 1.00 18.60 118 ILE A N 1
ATOM 790 C CA . ILE A 1 118 ? -15.316 27.378 14.144 1.00 18.39 118 ILE A CA 1
ATOM 791 C C . ILE A 1 118 ? -14.858 28.769 14.558 1.00 18.34 118 ILE A C 1
ATOM 792 O O . ILE A 1 118 ? -14.053 28.911 15.474 1.00 17.48 118 ILE A O 1
ATOM 797 N N . LYS A 1 119 ? -15.385 29.788 13.879 1.00 16.63 119 LYS A N 1
ATOM 798 C CA . LYS A 1 119 ? -15.039 31.151 14.239 1.00 16.46 119 LYS A CA 1
ATOM 799 C C . LYS A 1 119 ? -15.336 31.443 15.740 1.00 15.16 119 LYS A C 1
ATOM 800 O O . LYS A 1 119 ? -14.486 31.954 16.460 1.00 14.21 119 LYS A O 1
ATOM 806 N N . ASN A 1 120 ? -16.561 31.171 16.180 1.00 15.73 120 ASN A N 1
ATOM 807 C CA . ASN A 1 120 ? -16.919 31.415 17.588 1.00 15.99 120 ASN A CA 1
ATOM 808 C C . ASN A 1 120 ? -16.069 30.597 18.568 1.00 15.76 120 ASN A C 1
ATOM 809 O O . ASN A 1 120 ? -15.666 31.088 19.627 1.00 15.92 120 ASN A O 1
ATOM 814 N N . PHE A 1 121 ? -15.868 29.332 18.234 1.00 14.83 121 PHE A N 1
ATOM 815 C CA . PHE A 1 121 ? -15.068 28.431 19.048 1.00 15.25 121 PHE A CA 1
ATOM 816 C C . PHE A 1 121 ? -13.680 29.005 19.274 1.00 14.81 121 PHE A C 1
ATOM 817 O O . PHE A 1 121 ? -13.225 29.093 20.407 1.00 15.33 121 PHE A O 1
ATOM 825 N N . GLN A 1 122 ? -13.002 29.385 18.199 1.00 14.47 122 GLN A N 1
ATOM 826 C CA . GLN A 1 122 ? -11.637 29.919 18.324 1.00 15.16 122 GLN A CA 1
ATOM 827 C C . GLN A 1 122 ? -11.527 31.299 18.982 1.00 16.76 122 GLN A C 1
ATOM 828 O O . GLN A 1 122 ? -10.724 31.477 19.890 1.00 17.49 122 GLN A O 1
ATOM 834 N N . GLU A 1 123 ? -12.330 32.253 18.498 1.00 16.96 123 GLU A N 1
ATOM 835 C CA . GLU A 1 123 ? -12.280 33.650 18.935 1.00 17.91 123 GLU A CA 1
ATOM 836 C C . GLU A 1 123 ? -12.820 33.836 20.348 1.00 18.02 123 GLU A C 1
ATOM 837 O O . GLU A 1 123 ? -12.244 34.597 21.127 1.00 18.13 123 GLU A O 1
ATOM 843 N N . ASN A 1 124 ? -13.909 33.136 20.669 1.00 17.39 124 ASN A N 1
ATOM 844 C CA . ASN A 1 124 ? -14.610 33.368 21.928 1.00 18.89 124 ASN A CA 1
ATOM 845 C C . ASN A 1 124 ? -14.438 32.263 22.935 1.00 18.21 124 ASN A C 1
ATOM 846 O O . ASN A 1 124 ? -14.000 32.512 24.070 1.00 19.11 124 ASN A O 1
ATOM 851 N N . ASP A 1 125 ? -14.764 31.035 22.544 1.00 18.69 125 ASP A N 1
ATOM 852 C CA . ASP A 1 125 ? -14.596 29.913 23.483 1.00 18.59 125 ASP A CA 1
ATOM 853 C C . ASP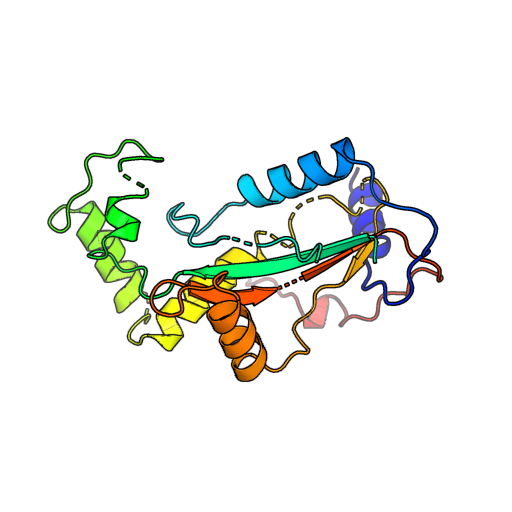 A 1 125 ? -13.157 29.756 23.934 1.00 19.33 125 ASP A C 1
ATOM 854 O O . ASP A 1 125 ? -12.915 29.533 25.132 1.00 19.07 125 ASP A O 1
ATOM 867 N N . LYS A 1 127 ? -10.444 31.979 23.016 1.00 21.32 127 LYS A N 1
ATOM 868 C CA . LYS A 1 127 ? -9.723 33.246 23.072 1.00 20.43 127 LYS A CA 1
ATOM 869 C C . LYS A 1 127 ? -8.455 33.197 22.200 1.00 19.46 127 LYS A C 1
ATOM 870 O O . LYS A 1 127 ? -7.373 33.587 22.656 1.00 18.34 127 LYS A O 1
ATOM 876 N N . LEU A 1 128 ? -8.588 32.681 20.976 1.00 17.89 128 LEU A N 1
ATOM 877 C CA . LEU A 1 128 ? -7.447 32.611 20.040 1.00 18.73 128 LEU A CA 1
ATOM 878 C C . LEU A 1 128 ? -7.492 33.875 19.210 1.00 19.34 128 LEU A C 1
ATOM 879 O O . LEU A 1 128 ? -8.030 33.886 18.088 1.00 18.76 128 LEU A O 1
ATOM 884 N N . ASN A 1 129 ? -6.941 34.933 19.790 1.00 19.10 129 ASN A N 1
ATOM 885 C CA . ASN A 1 129 ? -7.099 36.282 19.242 1.00 19.85 129 ASN A CA 1
ATOM 886 C C . ASN A 1 129 ? -5.817 36.948 18.813 1.00 19.11 129 ASN A C 1
ATOM 887 O O . ASN A 1 129 ? -5.792 38.163 18.572 1.00 20.47 129 ASN A O 1
ATOM 892 N N . SER A 1 130 ? -4.748 36.181 18.700 1.00 17.73 130 SER A N 1
ATOM 893 C CA . SER A 1 130 ? -3.464 36.741 18.294 1.00 16.84 130 SER A CA 1
ATOM 894 C C . SER A 1 130 ? -2.736 35.693 17.481 1.00 16.24 130 SER A C 1
ATOM 895 O O . SER A 1 130 ? -3.048 34.484 17.552 1.00 15.77 130 SER A O 1
ATOM 898 N N . GLU A 1 131 ? -1.736 36.113 16.730 1.00 15.05 131 GLU A N 1
ATOM 899 C CA . GLU A 1 131 ? -0.946 35.118 15.998 1.00 15.09 131 GLU A CA 1
ATOM 900 C C . GLU A 1 131 ? -0.304 34.068 16.938 1.00 14.69 131 GLU A C 1
ATOM 901 O O . GLU A 1 131 ? -0.346 32.851 16.661 1.00 12.23 131 GLU A O 1
ATOM 907 N N . ARG A 1 132 ? 0.239 34.522 18.065 1.00 13.34 132 ARG A N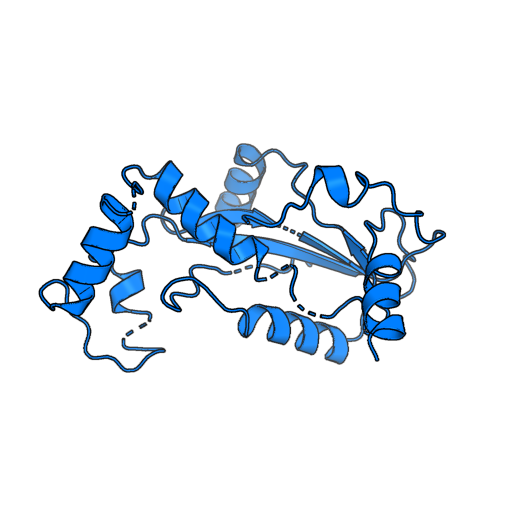 1
ATOM 908 C CA . ARG A 1 132 ? 0.872 33.599 19.013 1.00 13.14 132 ARG A CA 1
ATOM 909 C C . ARG A 1 132 ? -0.117 32.617 19.641 1.00 13.07 132 ARG A C 1
ATOM 910 O O . ARG A 1 132 ? 0.195 31.412 19.734 1.00 12.26 132 ARG A O 1
ATOM 918 N N . SER A 1 133 ? -1.303 33.087 20.070 1.00 11.19 133 SER A N 1
ATOM 919 C CA . SER A 1 133 ? -2.278 32.186 20.684 1.00 12.49 133 SER A CA 1
ATOM 920 C C . SER A 1 133 ? -2.763 31.127 19.680 1.00 12.56 133 SER A C 1
ATOM 921 O O . SER A 1 133 ? -2.945 29.951 20.047 1.00 10.19 133 SER A O 1
ATOM 924 N N . LEU A 1 134 ? -2.921 31.544 18.417 1.00 11.26 134 LEU A N 1
ATOM 925 C CA . LEU A 1 134 ? -3.337 30.610 17.339 1.00 11.37 134 LEU A CA 1
ATOM 926 C C . LEU A 1 134 ? -2.264 29.577 17.103 1.00 10.31 134 LEU A C 1
ATOM 927 O O . LEU A 1 134 ? -2.553 28.392 16.917 1.00 10.14 134 LEU A O 1
ATOM 932 N N . PHE A 1 135 ? -1.024 30.043 17.016 1.00 10.12 135 PHE A N 1
ATOM 933 C CA . PHE A 1 135 ? 0.111 29.125 16.832 1.00 9.82 135 PHE A CA 1
ATOM 934 C C . PHE A 1 135 ? 0.233 28.126 18.001 1.00 10.87 135 PHE A C 1
ATOM 935 O O . PHE A 1 135 ? 0.388 26.904 17.777 1.00 10.08 135 PHE A O 1
ATOM 943 N N . ASP A 1 136 ? 0.139 28.623 19.233 1.00 9.92 136 ASP A N 1
ATOM 944 C CA . ASP A 1 136 ? 0.262 27.705 20.379 1.00 10.64 136 ASP A CA 1
ATOM 945 C C . ASP A 1 136 ? -0.884 26.700 20.454 1.00 10.51 136 ASP A C 1
ATOM 946 O O . ASP A 1 136 ? -0.691 25.595 20.944 1.00 9.04 136 ASP A O 1
ATOM 951 N N . TRP A 1 137 ? -2.074 27.101 19.994 1.00 11.08 137 TRP A N 1
ATOM 952 C CA . TRP A 1 137 ? -3.203 26.164 19.870 1.00 10.08 137 TRP A CA 1
ATOM 953 C C . TRP A 1 137 ? -2.898 24.987 18.893 1.00 10.31 137 TRP A C 1
ATOM 954 O O . TRP A 1 137 ? -3.088 23.813 19.222 1.00 8.94 137 TRP A O 1
ATOM 965 N N . ALA A 1 138 ? -2.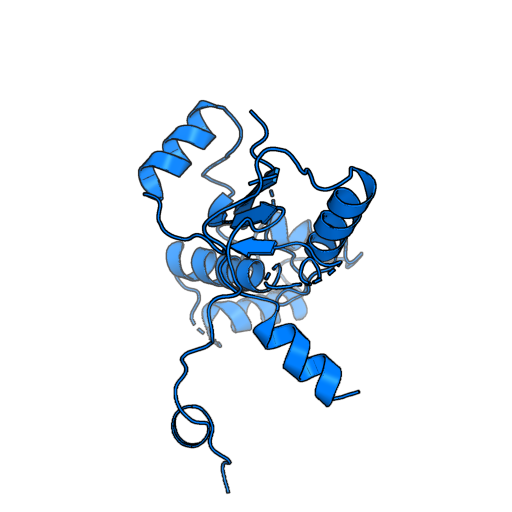350 25.304 17.729 1.00 9.91 138 ALA A N 1
ATOM 966 C CA . ALA A 1 138 ? -1.940 24.266 16.771 1.00 8.40 138 ALA A CA 1
ATOM 967 C C . ALA A 1 138 ? -0.808 23.442 17.349 1.00 9.08 138 ALA A C 1
ATOM 968 O O . ALA A 1 138 ? -0.713 22.211 17.102 1.00 8.60 138 ALA A O 1
ATOM 970 N N . SER A 1 139 ? 0.104 24.116 18.056 1.00 7.60 139 SER A N 1
ATOM 971 C CA . SER A 1 139 ? 1.226 23.415 18.733 1.00 8.18 139 SER A CA 1
ATOM 972 C C . SER A 1 139 ? 0.762 22.378 19.761 1.00 7.71 139 SER A C 1
ATOM 973 O O . SER A 1 139 ? 1.294 21.267 19.841 1.00 7.74 139 SER A O 1
ATOM 976 N N . LYS A 1 140 ? -0.247 22.718 20.546 1.00 6.93 140 LYS A N 1
ATOM 977 C CA . LYS A 1 140 ? -0.859 21.719 21.453 1.00 7.49 140 LYS A CA 1
ATOM 978 C C . LYS A 1 140 ? -1.240 20.409 20.718 1.00 7.69 140 LYS A C 1
ATOM 979 O O . LYS A 1 140 ? -1.050 19.299 21.262 1.00 8.12 140 LYS A O 1
ATOM 985 N N . GLN A 1 141 ? -1.808 20.542 19.516 1.00 6.95 141 GLN A N 1
ATOM 986 C CA . GLN A 1 141 ? -2.227 19.364 18.755 1.00 7.33 141 GLN A CA 1
ATOM 987 C C . GLN A 1 141 ? -0.983 18.518 18.437 1.00 6.90 141 GLN A C 1
ATOM 988 O O . GLN A 1 141 ? -1.038 17.288 18.520 1.00 6.71 141 GLN A O 1
ATOM 994 N N . THR A 1 142 ? 0.121 19.169 18.094 1.00 6.46 142 THR A N 1
ATOM 995 C CA . THR A 1 142 ? 1.356 18.423 17.822 1.00 7.78 142 THR A CA 1
ATOM 996 C C . THR A 1 142 ? 1.898 17.694 19.041 1.00 6.96 142 THR A C 1
ATOM 997 O O . THR A 1 142 ? 2.637 16.712 18.898 1.00 6.08 142 THR A O 1
ATOM 1001 N N . TYR A 1 143 ? 1.548 18.149 20.239 1.00 6.89 143 TYR A N 1
ATOM 1002 C CA . TYR A 1 143 ? 2.040 17.411 21.432 1.00 6.88 143 TYR A CA 1
ATOM 1003 C C . TYR A 1 143 ? 1.329 16.064 21.513 1.00 7.36 143 TYR A C 1
ATOM 1004 O O . TYR A 1 143 ? 1.908 15.097 21.978 1.00 6.69 143 TYR A O 1
ATOM 1013 N N . ILE A 1 144 ? 0.046 16.017 21.107 1.00 6.76 144 ILE A N 1
ATOM 1014 C CA . ILE A 1 144 ? -0.676 14.725 20.985 1.00 7.77 144 ILE A CA 1
ATOM 1015 C C . ILE A 1 144 ? 0.057 13.827 19.970 1.00 6.94 144 ILE A C 1
ATOM 1016 O O . ILE A 1 144 ? 0.323 12.661 20.219 1.00 6.44 144 ILE A O 1
ATOM 1021 N N . GLN A 1 145 ? 0.368 14.399 18.824 1.00 7.03 145 GLN A N 1
ATOM 1022 C CA . GLN A 1 145 ? 1.024 13.647 17.753 1.00 7.33 145 GLN A CA 1
ATOM 1023 C C . GLN A 1 145 ? 2.336 13.062 18.281 1.00 7.36 145 GLN A C 1
ATOM 1024 O O . GLN A 1 145 ? 2.637 11.894 18.072 1.00 7.13 145 GLN A O 1
ATOM 1038 N N . ALA A 1 147 ? 3.285 12.648 21.489 1.00 7.56 147 ALA A N 1
ATOM 1039 C CA . ALA A 1 147 ? 2.975 11.686 22.578 1.00 7.12 147 ALA A CA 1
ATOM 1040 C C . ALA A 1 147 ? 2.609 10.296 22.026 1.00 6.93 147 ALA A C 1
ATOM 1041 O O . ALA A 1 147 ? 3.088 9.268 22.523 1.00 6.73 147 ALA A O 1
ATOM 1043 N N . ASN A 1 148 ? 1.722 10.269 21.027 1.00 6.04 148 ASN A N 1
ATOM 1044 C CA . ASN A 1 148 ? 1.295 9.028 20.444 1.00 7.07 148 ASN A CA 1
ATOM 1045 C C . ASN A 1 148 ? 2.504 8.255 19.863 1.00 6.32 148 ASN A C 1
ATOM 1046 O O . ASN A 1 148 ? 2.609 7.015 20.017 1.00 5.81 148 ASN A O 1
ATOM 1075 N N . ALA A 1 152 ? 3.764 4.637 21.118 1.00 8.54 152 ALA A N 1
ATOM 1076 C CA . ALA A 1 152 ? 3.892 3.557 20.134 1.00 8.75 152 ALA A CA 1
ATOM 1077 C C . ALA A 1 152 ? 5.322 3.005 20.073 1.00 8.07 152 ALA A C 1
ATOM 1078 O O . ALA A 1 152 ? 5.547 1.762 19.973 1.00 7.31 152 ALA A O 1
ATOM 1080 N N . ALA A 1 153 ? 6.294 3.919 20.148 1.00 6.40 153 ALA A N 1
ATOM 1081 C CA . ALA A 1 153 ? 7.706 3.544 20.163 1.00 7.96 153 ALA A CA 1
ATOM 1082 C C . ALA A 1 153 ? 7.937 2.594 21.361 1.00 7.43 153 ALA A C 1
ATOM 1083 O O . ALA A 1 153 ? 8.548 1.528 21.209 1.00 8.05 153 ALA A O 1
ATOM 1085 N N . ALA A 1 154 ? 7.374 2.950 22.526 1.00 9.52 154 ALA A N 1
ATOM 1086 C CA . ALA A 1 154 ? 7.530 2.088 23.738 1.00 10.42 154 ALA A CA 1
ATOM 1087 C C . ALA A 1 154 ? 6.886 0.717 23.512 1.00 11.54 154 ALA A C 1
ATOM 1088 O O . ALA A 1 154 ? 7.459 -0.314 23.865 1.00 11.10 154 ALA A O 1
ATOM 1098 N N . LEU A 1 156 ? 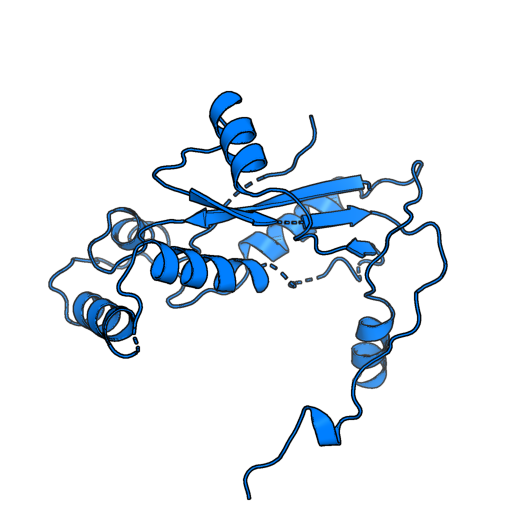6.825 -0.842 20.785 1.00 14.18 156 LEU A N 1
ATOM 1099 C CA . LEU A 1 156 ? 7.799 -1.571 19.951 1.00 13.06 156 LEU A CA 1
ATOM 1100 C C . LEU A 1 156 ? 9.154 -1.806 20.597 1.00 12.78 156 LEU A C 1
ATOM 1101 O O . LEU A 1 156 ? 10.026 -2.379 19.963 1.00 13.75 156 LEU A O 1
ATOM 1106 N N . GLY A 1 157 ? 9.338 -1.379 21.843 1.00 11.38 157 GLY A N 1
ATOM 1107 C CA . GLY A 1 157 ? 10.622 -1.552 22.545 1.00 11.49 157 GLY A CA 1
ATOM 1108 C C . GLY A 1 157 ? 11.662 -0.529 22.153 1.00 10.80 157 GLY A C 1
ATOM 1109 O O . GLY A 1 157 ? 12.877 -0.732 22.366 1.00 10.31 157 GLY A O 1
ATOM 1110 N N . ILE A 1 158 ? 11.179 0.604 21.641 1.00 10.47 158 ILE A N 1
ATOM 1111 C CA . ILE A 1 158 ? 12.041 1.676 21.126 1.00 10.76 158 ILE A CA 1
ATOM 1112 C C . ILE A 1 158 ? 11.989 2.834 22.120 1.00 10.84 158 ILE A C 1
ATOM 1113 O O . ILE A 1 158 ? 10.942 3.112 22.699 1.00 11.65 158 ILE A O 1
ATOM 1118 N N . ASP A 1 159 ? 13.116 3.494 22.330 1.00 9.76 159 ASP A N 1
ATOM 1119 C CA . ASP A 1 159 ? 13.148 4.591 23.292 1.00 9.95 159 ASP A CA 1
ATOM 1120 C C . ASP A 1 159 ? 13.014 5.918 22.650 1.00 8.75 159 ASP A C 1
ATOM 1121 O O . ASP A 1 159 ? 13.071 6.023 21.433 1.00 9.04 159 ASP A O 1
ATOM 1126 N N . SER A 1 160 ? 12.737 6.945 23.465 1.00 9.53 160 SER A N 1
ATOM 1127 C CA . SER A 1 160 ? 12.500 8.294 22.918 1.00 9.10 160 SER A CA 1
ATOM 1128 C C . SER A 1 160 ? 12.842 9.326 23.983 1.00 9.22 160 SER A C 1
ATOM 1129 O O . SER A 1 160 ? 12.995 8.969 25.171 1.00 8.26 160 SER A O 1
ATOM 1132 N N . CYS A 1 161 ? 12.977 10.579 23.567 1.00 8.34 161 CYS A N 1
ATOM 1133 C CA . CYS A 1 161 ? 13.054 11.707 24.471 1.00 8.13 161 CYS A CA 1
ATOM 1134 C C . CYS A 1 161 ? 12.379 12.901 23.811 1.00 8.18 161 CYS A C 1
ATOM 1135 O O . CYS A 1 161 ? 12.717 13.258 22.671 1.00 7.74 161 CYS A O 1
ATOM 1138 N N . PRO A 1 162 ? 11.388 13.506 24.507 1.00 8.34 162 PRO A N 1
ATOM 1139 C CA . PRO A 1 162 ? 10.758 14.746 24.017 1.00 7.50 162 PRO A CA 1
ATOM 1140 C C . PRO A 1 162 ? 11.777 15.856 24.237 1.00 8.48 162 PRO A C 1
ATOM 1141 O O . PRO A 1 162 ? 12.540 15.795 25.211 1.00 8.21 162 PRO A O 1
ATOM 1145 N N . ILE A 1 163 ? 11.772 16.862 23.369 1.00 7.16 163 ILE A N 1
ATOM 1146 C CA . ILE A 1 163 ? 12.827 17.869 23.385 1.00 7.84 163 ILE A CA 1
ATOM 1147 C C . ILE A 1 163 ? 12.245 19.267 23.109 1.00 7.61 163 ILE A C 1
ATOM 1148 O O . ILE A 1 163 ? 11.733 19.531 22.031 1.00 7.74 163 ILE A O 1
ATOM 1153 N N . GLU A 1 164 ? 12.336 20.146 24.111 1.00 7.89 164 GLU A N 1
ATOM 1154 C CA . GLU A 1 164 ? 12.026 21.560 23.959 1.00 8.49 164 GLU A CA 1
ATOM 1155 C C . GLU A 1 164 ? 13.290 22.428 24.055 1.00 8.70 164 GLU A C 1
ATOM 1156 O O . GLU A 1 164 ? 13.223 23.614 23.756 1.00 9.14 164 GLU A O 1
ATOM 1162 N N . GLY A 1 165 ? 14.403 21.837 24.472 1.00 9.40 165 GLY A N 1
ATOM 1163 C CA . GLY A 1 165 ? 15.656 22.580 24.777 1.00 10.81 165 GLY A CA 1
ATOM 1164 C C . GLY A 1 165 ? 16.488 23.014 23.558 1.00 11.17 165 GLY A C 1
ATOM 1165 O O . GLY A 1 165 ? 17.573 22.478 23.287 1.00 12.89 165 GLY A O 1
ATOM 1166 N N . TYR A 1 166 ? 15.964 23.994 22.832 1.00 11.81 166 TYR A N 1
ATOM 1167 C CA . TYR A 1 166 ? 16.636 24.614 21.697 1.00 12.60 166 TYR A CA 1
ATOM 1168 C C . TYR A 1 166 ? 16.108 26.049 21.622 1.00 13.14 166 TYR A C 1
ATOM 1169 O O . TYR A 1 166 ? 15.026 26.361 22.141 1.00 12.38 166 TYR A O 1
ATOM 1178 N N . ASP A 1 167 ? 16.858 26.911 20.942 1.00 14.06 167 ASP A N 1
ATOM 1179 C CA . ASP A 1 167 ? 16.485 28.293 20.770 1.00 15.01 167 ASP A CA 1
ATOM 1180 C C . ASP A 1 167 ? 15.603 28.356 19.530 1.00 15.48 167 ASP A C 1
ATOM 1181 O O . ASP A 1 167 ? 16.090 28.114 18.408 1.00 14.96 167 ASP A O 1
ATOM 1186 N N . GLN A 1 168 ? 14.321 28.661 19.724 1.00 15.52 168 GLN A N 1
ATOM 1187 C CA . GLN A 1 168 ? 13.341 28.549 18.636 1.00 17.13 168 GLN A CA 1
ATOM 1188 C C . GLN A 1 168 ? 13.627 29.520 17.500 1.00 17.71 168 GLN A C 1
ATOM 1189 O O . GLN A 1 168 ? 13.379 29.215 16.325 1.00 16.75 168 GLN A O 1
ATOM 1195 N N . GLU A 1 169 ? 14.150 30.693 17.853 1.00 17.60 169 GLU A N 1
ATOM 1196 C CA . GLU A 1 169 ? 14.460 31.691 16.831 1.00 19.48 169 GLU A CA 1
ATOM 1197 C C . GLU A 1 169 ? 15.635 31.254 15.950 1.00 18.66 169 GLU A C 1
ATOM 1198 O O . GLU A 1 169 ? 15.555 31.307 14.725 1.00 19.83 169 GLU A O 1
ATOM 1204 N N . LYS A 1 170 ? 16.715 30.789 16.552 1.00 18.29 170 LYS A N 1
ATOM 1205 C CA . LYS A 1 170 ? 17.854 30.339 15.770 1.00 18.26 170 LYS A CA 1
ATOM 1206 C C . LYS A 1 170 ? 17.547 29.084 14.932 1.00 17.31 170 LYS A C 1
ATOM 1207 O O . LYS A 1 170 ? 17.986 28.954 13.766 1.00 15.71 170 LYS A O 1
ATOM 1213 N N . VAL A 1 171 ? 16.824 28.146 15.534 1.00 15.56 171 VAL A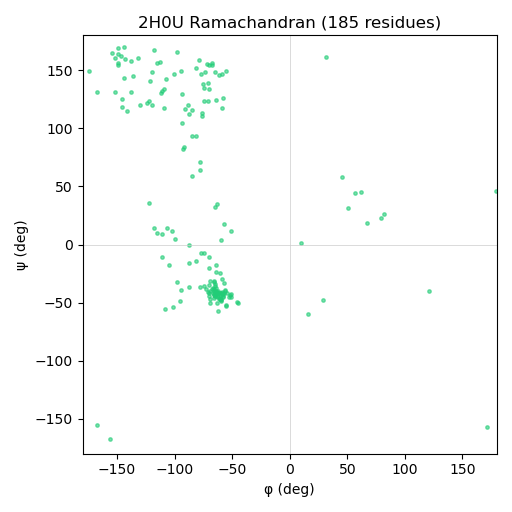 N 1
ATOM 1214 C CA . VAL A 1 171 ? 16.387 26.957 14.797 1.00 15.02 171 VAL A CA 1
ATOM 1215 C C . VAL A 1 171 ? 15.514 27.319 13.594 1.00 15.65 171 VAL A C 1
ATOM 1216 O O . VAL A 1 171 ? 15.733 26.785 12.485 1.00 15.47 171 VAL A O 1
ATOM 1220 N N . GLU A 1 172 ? 14.534 28.206 13.797 1.00 15.71 172 GLU A N 1
ATOM 1221 C CA . GLU A 1 172 ? 13.640 28.562 12.715 1.00 16.28 172 GLU A CA 1
ATOM 1222 C C . GLU A 1 172 ? 14.406 29.346 11.613 1.00 17.95 172 GLU A C 1
ATOM 1223 O O . GLU A 1 172 ? 14.179 29.122 10.407 1.00 17.42 172 GLU A O 1
ATOM 1229 N N . ALA A 1 173 ? 15.329 30.221 12.022 1.00 18.46 173 ALA A N 1
ATOM 1230 C CA . ALA A 1 173 ? 16.184 30.929 11.037 1.00 20.06 173 ALA A CA 1
ATOM 1231 C C . ALA A 1 173 ? 16.957 29.918 10.211 1.00 20.10 173 ALA A C 1
ATOM 1232 O O . ALA A 1 173 ? 17.078 30.045 8.987 1.00 20.96 173 ALA A O 1
ATOM 1234 N N . TYR A 1 174 ? 17.471 28.901 10.895 1.00 20.62 174 TYR A N 1
ATOM 1235 C CA . TYR A 1 174 ? 18.254 27.874 10.283 1.00 20.48 174 TYR A CA 1
ATOM 1236 C C . TYR A 1 174 ? 17.461 27.093 9.254 1.00 20.27 174 TYR A C 1
ATOM 1237 O O . TYR A 1 174 ? 17.857 27.013 8.073 1.00 19.04 174 TYR A O 1
ATOM 1246 N N . LEU A 1 175 ? 16.348 26.514 9.699 1.00 18.52 175 LEU A N 1
ATOM 1247 C CA . LEU A 1 175 ? 15.459 25.759 8.819 1.00 18.53 175 LEU A CA 1
ATOM 1248 C C . LEU A 1 175 ? 14.999 26.582 7.602 1.00 19.15 175 LEU A C 1
ATOM 1249 O O . LEU A 1 175 ? 14.966 26.059 6.462 1.00 19.04 175 LEU A O 1
ATOM 1254 N N . GLU A 1 176 ? 14.666 27.857 7.838 1.00 20.31 176 GLU A N 1
ATOM 1255 C CA . GLU A 1 176 ? 14.193 28.755 6.778 1.00 23.28 176 GLU A CA 1
ATOM 1256 C C . GLU A 1 176 ? 15.318 28.932 5.751 1.00 23.74 176 GLU A C 1
ATOM 1257 O O . GLU A 1 176 ? 15.086 28.867 4.537 1.00 23.85 176 GLU A O 1
ATOM 1263 N N . GLU A 1 177 ? 16.543 29.092 6.256 1.00 24.34 177 GLU A N 1
ATOM 1264 C CA . GLU A 1 177 ? 17.709 29.299 5.416 1.00 25.78 177 GLU A CA 1
ATOM 1265 C C . GLU A 1 177 ? 17.968 28.087 4.512 1.00 24.30 177 GLU A C 1
ATOM 1266 O O . GLU A 1 177 ? 18.288 28.257 3.333 1.00 23.50 177 GLU A O 1
ATOM 1272 N N . LYS A 1 178 ? 17.807 26.879 5.060 1.00 23.38 178 LYS A N 1
ATOM 1273 C CA . LYS A 1 178 ? 17.948 25.621 4.309 1.00 22.51 178 LYS A CA 1
ATOM 1274 C C . LYS A 1 178 ? 16.749 25.279 3.416 1.00 21.83 178 LYS A C 1
ATOM 1275 O O . LYS A 1 178 ? 16.808 24.325 2.626 1.00 21.54 178 LYS A O 1
ATOM 1281 N N . GLY A 1 179 ? 15.680 26.061 3.535 1.00 20.08 179 GLY A N 1
ATOM 1282 C CA . GLY A 1 179 ? 14.505 25.897 2.709 1.00 19.11 179 GLY A CA 1
ATOM 1283 C C . GLY A 1 179 ? 13.547 24.810 3.169 1.00 18.55 179 GLY A C 1
ATOM 1284 O O . GLY A 1 179 ? 12.821 24.262 2.349 1.00 18.32 179 GLY A O 1
ATOM 1285 N N . TYR A 1 180 ? 13.542 24.497 4.471 1.00 16.86 180 TYR A N 1
ATOM 1286 C CA . TYR A 1 180 ? 12.657 23.449 5.004 1.00 16.65 180 TYR A CA 1
ATOM 1287 C C . TYR A 1 180 ? 11.617 24.023 5.974 1.00 16.68 180 TYR A C 1
ATOM 1288 O O . TYR A 1 180 ? 10.896 23.279 6.643 1.00 17.15 180 TYR A O 1
ATOM 1297 N N . LEU A 1 181 ? 11.534 25.349 6.028 1.00 15.65 181 LEU A N 1
ATOM 1298 C CA . LEU A 1 181 ? 10.535 26.002 6.840 1.00 16.37 181 LEU A CA 1
ATOM 1299 C C . LEU A 1 181 ? 10.089 27.263 6.148 1.00 17.68 181 LEU A C 1
ATOM 1300 O O . LEU A 1 181 ? 10.890 28.199 5.930 1.00 18.90 181 LEU A O 1
ATOM 1305 N N . ASN A 1 182 ? 8.815 27.308 5.826 1.00 18.08 182 ASN A N 1
ATOM 1306 C CA . ASN A 1 182 ? 8.193 28.556 5.408 1.00 19.14 182 ASN A CA 1
ATOM 1307 C C . ASN A 1 182 ? 7.581 29.182 6.656 1.00 18.77 182 ASN A C 1
ATOM 1308 O O . ASN A 1 182 ? 6.554 28.702 7.130 1.00 19.33 182 ASN A O 1
ATOM 1313 N N . THR A 1 183 ? 8.224 30.219 7.191 1.00 18.08 183 THR A N 1
ATOM 1314 C CA . THR A 1 183 ? 7.855 30.817 8.471 1.00 19.01 183 THR A CA 1
ATOM 1315 C C . THR A 1 183 ? 6.520 31.594 8.477 1.00 18.84 183 THR A C 1
ATOM 1316 O O . THR A 1 183 ? 5.989 31.952 9.543 1.00 19.89 183 THR A O 1
ATOM 1320 N N . ALA A 1 184 ? 5.970 31.826 7.290 1.00 18.40 184 ALA A N 1
ATOM 1321 C CA . ALA A 1 184 ? 4.646 32.427 7.142 1.00 18.36 184 ALA A CA 1
ATOM 1322 C C . ALA A 1 184 ? 3.565 31.389 7.488 1.00 17.60 184 ALA A C 1
ATOM 1323 O O . ALA A 1 184 ? 2.518 31.739 8.073 1.00 18.09 184 ALA A O 1
ATOM 1325 N N . GLU A 1 185 ? 3.852 30.133 7.127 1.00 16.94 185 GLU A N 1
ATOM 1326 C CA . GLU A 1 185 ? 2.910 29.019 7.188 1.00 16.17 185 GLU A CA 1
ATOM 1327 C C . GLU A 1 185 ? 3.065 28.151 8.442 1.00 13.90 185 GLU A C 1
ATOM 1328 O O . GLU A 1 185 ? 2.090 27.561 8.883 1.00 12.24 185 GLU A O 1
ATOM 1334 N N . PHE A 1 186 ? 4.298 28.025 8.938 1.00 12.99 186 PHE A N 1
ATOM 1335 C CA . PHE A 1 186 ? 4.639 27.101 10.049 1.00 12.61 186 PHE A CA 1
ATOM 1336 C C . PHE A 1 186 ? 5.576 27.754 11.041 1.00 12.31 186 PHE A C 1
ATOM 1337 O O . PHE A 1 186 ? 6.354 28.651 10.696 1.00 12.10 186 PHE A O 1
ATOM 1345 N N . GLY A 1 187 ? 5.572 27.215 12.256 1.00 10.99 187 GLY A N 1
ATOM 1346 C CA . GLY A 1 187 ? 6.625 27.503 13.221 1.00 10.48 187 GLY A CA 1
ATOM 1347 C C . GLY A 1 187 ? 7.082 26.172 13.790 1.00 10.90 187 GLY A C 1
ATOM 1348 O O . GLY A 1 187 ? 6.369 25.154 13.695 1.00 10.02 187 GLY A O 1
ATOM 1349 N N . VAL A 1 188 ? 8.270 26.142 14.378 1.00 10.42 188 VAL A N 1
ATOM 1350 C CA . VAL A 1 188 ? 8.680 24.908 15.071 1.00 10.15 188 VAL A CA 1
ATOM 1351 C C . VAL A 1 188 ? 7.909 24.801 16.378 1.00 10.43 188 VAL A C 1
ATOM 1352 O O . VAL A 1 188 ? 7.813 25.771 17.144 1.00 9.82 188 VAL A O 1
ATOM 1356 N N . SER A 1 189 ? 7.390 23.601 16.632 1.00 9.93 189 SER A N 1
ATOM 1357 C CA . SER A 1 189 ? 6.550 23.352 17.799 1.00 9.49 189 SER A CA 1
ATOM 1358 C C . SER A 1 189 ? 7.314 22.664 18.924 1.00 9.52 189 SER A C 1
ATOM 1359 O O . SER A 1 189 ? 7.349 23.164 20.062 1.00 7.44 189 SER A O 1
ATOM 1362 N N . VAL A 1 190 ? 7.953 21.544 18.602 1.00 8.22 190 VAL A N 1
ATOM 1363 C CA . VAL A 1 190 ? 8.648 20.723 19.617 1.00 9.40 190 VAL A CA 1
ATOM 1364 C C . VAL A 1 190 ? 9.500 19.723 18.835 1.00 10.27 190 VAL A C 1
ATOM 1365 O O . VAL A 1 190 ? 9.369 19.646 17.591 1.00 10.05 190 VAL A O 1
ATOM 1377 N N . ALA A 1 192 ? 11.511 15.577 19.107 1.00 8.48 192 ALA A N 1
ATOM 1378 C CA . ALA A 1 192 ? 11.706 14.342 19.847 1.00 7.93 192 ALA A CA 1
ATOM 1379 C C . ALA A 1 192 ? 12.757 13.539 19.135 1.00 8.33 192 ALA A C 1
ATOM 1380 O O . ALA A 1 192 ? 12.883 13.605 17.901 1.00 9.70 192 ALA A O 1
ATOM 1382 N N . CYS A 1 193 ? 13.506 12.758 19.897 1.00 7.93 193 CYS A N 1
ATOM 1383 C CA . CYS A 1 193 ? 14.409 11.790 19.280 1.00 8.57 193 CYS A CA 1
ATOM 1384 C C . CYS A 1 193 ? 13.977 10.399 19.637 1.00 8.46 193 CYS A C 1
ATOM 1385 O O . CYS A 1 193 ? 13.288 10.189 20.647 1.00 7.63 193 CYS A O 1
ATOM 1388 N N . PHE A 1 194 ? 14.366 9.445 18.793 1.00 8.18 194 PHE A N 1
ATOM 1389 C CA . PHE A 1 194 ? 13.944 8.051 18.950 1.00 7.47 194 PHE A CA 1
ATOM 1390 C C . PHE A 1 194 ? 15.170 7.184 18.712 1.00 6.99 194 PHE A C 1
ATOM 1391 O O . PHE A 1 194 ? 16.023 7.544 17.879 1.00 7.85 194 PHE A O 1
ATOM 1399 N N . GLY A 1 195 ? 15.254 6.076 19.435 1.00 7.03 195 GLY A N 1
ATOM 1400 C CA . GLY A 1 195 ? 16.322 5.086 19.223 1.00 7.59 195 GLY A CA 1
ATOM 1401 C C . GLY A 1 195 ? 16.304 4.053 20.310 1.00 8.83 195 GLY A C 1
ATOM 1402 O O . GLY A 1 195 ? 15.284 3.846 20.966 1.00 8.83 195 GLY A O 1
ATOM 1403 N N . TYR A 1 196 ? 17.444 3.403 20.521 1.00 9.01 196 TYR A N 1
ATOM 1404 C CA . TYR A 1 196 ? 17.531 2.412 21.621 1.00 10.31 196 TYR A CA 1
ATOM 1405 C C . TYR A 1 196 ? 18.445 2.869 22.735 1.00 9.94 196 TYR A C 1
ATOM 1406 O O . TYR A 1 196 ? 19.589 3.249 22.494 1.00 9.43 196 TYR A O 1
ATOM 1415 N N . ARG A 1 197 ? 17.950 2.783 23.966 1.00 10.27 197 ARG A N 1
ATOM 1416 C CA . ARG A 1 197 ? 18.671 3.284 25.128 1.00 10.40 197 ARG A CA 1
ATOM 1417 C C . ARG A 1 197 ? 19.964 2.487 25.347 1.00 11.33 197 ARG A C 1
ATOM 1418 O O . ARG A 1 197 ? 20.040 1.293 25.026 1.00 10.23 197 ARG A O 1
ATOM 1426 N N . ASN A 1 198 ? 20.963 3.170 25.882 1.00 11.64 198 ASN A N 1
ATOM 1427 C CA . ASN A 1 198 ? 22.170 2.513 26.330 1.00 14.33 198 ASN A CA 1
ATOM 1428 C C . ASN A 1 198 ? 22.417 2.794 27.812 1.00 15.62 198 ASN A C 1
ATOM 1429 O O . ASN A 1 198 ? 23.559 2.953 28.256 1.00 16.38 198 ASN A O 1
ATOM 1434 N N . GLN A 1 199 ? 21.321 2.877 28.574 1.00 17.40 199 GLN A N 1
ATOM 1435 C CA . GLN A 1 199 ? 21.368 3.155 30.007 1.00 18.69 199 GLN A CA 1
ATOM 1436 C C . GLN A 1 199 ? 20.186 2.450 30.642 1.00 18.55 199 GLN A C 1
ATOM 1437 O O . GLN A 1 199 ? 19.287 1.985 29.920 1.00 18.21 199 GLN A O 1
ATOM 1443 N N . GLU A 1 200 ? 20.171 2.382 31.971 1.00 18.52 200 GLU A N 1
ATOM 1444 C CA . GLU A 1 200 ? 19.015 1.796 32.663 1.00 18.97 200 GLU A CA 1
ATOM 1445 C C . GLU A 1 200 ? 17.804 2.721 32.524 1.00 19.31 200 GLU A C 1
ATOM 1446 O O . GLU A 1 200 ? 17.953 3.941 32.320 1.00 18.80 200 GLU A O 1
ATOM 1452 N N . ILE A 1 201 ? 16.610 2.140 32.619 1.00 18.34 201 ILE A N 1
ATOM 1453 C CA . ILE A 1 201 ? 15.379 2.940 32.668 1.00 19.59 201 ILE A CA 1
ATOM 1454 C C . ILE A 1 201 ? 15.364 3.804 33.929 1.00 19.46 201 ILE A C 1
ATOM 1455 O O . ILE A 1 201 ? 15.494 3.297 35.032 1.00 19.98 201 ILE A O 1
ATOM 1460 N N . THR A 1 202 ? 15.218 5.119 33.765 1.00 20.25 202 THR A N 1
ATOM 1461 C CA . THR A 1 202 ? 15.235 6.058 34.901 1.00 20.20 202 THR A CA 1
ATOM 1462 C C . THR A 1 202 ? 13.942 5.856 35.690 1.00 20.09 202 THR A C 1
ATOM 1463 O O . THR A 1 202 ? 12.867 6.006 35.103 1.00 18.80 202 THR A O 1
ATOM 1467 N N . PRO A 1 203 ? 14.039 5.550 37.008 1.00 20.40 203 PRO A N 1
ATOM 1468 C CA . PRO A 1 203 ? 12.786 5.370 37.772 1.00 19.99 203 PRO A CA 1
ATOM 1469 C C . PRO A 1 203 ? 11.937 6.664 37.783 1.00 19.19 203 PRO A C 1
ATOM 1470 O O . PRO A 1 203 ? 12.480 7.772 37.798 1.00 18.97 203 PRO A O 1
ATOM 1474 N N . LYS A 1 204 ? 10.623 6.520 37.782 1.00 19.49 204 LYS A N 1
ATOM 1475 C CA . LYS A 1 204 ? 9.722 7.667 37.758 1.00 18.46 204 LYS A CA 1
ATOM 1476 C C . LYS A 1 204 ? 9.748 8.390 39.092 1.00 19.74 204 LYS A C 1
ATOM 1477 O O . LYS A 1 204 ? 9.773 7.745 40.150 1.00 18.68 204 LYS A O 1
ATOM 1483 N N . THR A 1 205 ? 9.750 9.722 39.041 1.00 18.04 205 THR A N 1
ATOM 1484 C CA . THR A 1 205 ? 9.420 10.532 40.205 1.00 18.40 205 THR A CA 1
ATOM 1485 C C . THR A 1 205 ? 8.278 11.437 39.806 1.00 17.25 205 THR A C 1
ATOM 1486 O O . THR A 1 205 ? 8.396 12.208 38.844 1.00 17.88 205 THR A O 1
ATOM 1490 N N . ARG A 1 206 ? 7.184 11.333 40.531 1.00 16.59 206 ARG A N 1
ATOM 1491 C CA . ARG A 1 206 ? 5.968 12.121 40.230 1.00 16.43 206 ARG A CA 1
ATOM 1492 C C . ARG A 1 206 ? 5.296 12.534 41.522 1.00 16.72 206 ARG A C 1
ATOM 1493 O O . ARG A 1 206 ? 5.495 11.879 42.556 1.00 16.56 206 ARG A O 1
ATOM 1501 N N . TRP A 1 207 ? 4.454 13.569 41.476 1.00 16.85 207 TRP A N 1
ATOM 1502 C CA . TRP A 1 207 ? 3.532 13.816 42.584 1.00 16.43 207 TRP A CA 1
ATOM 1503 C C . TRP A 1 207 ? 2.687 12.571 42.861 1.00 17.02 207 TRP A C 1
ATOM 1504 O O . TRP A 1 207 ? 2.374 11.824 41.941 1.00 17.27 207 TRP A O 1
ATOM 1515 N N . LYS A 1 208 ? 2.307 12.378 44.118 1.00 17.45 208 LYS A N 1
ATOM 1516 C CA . LYS A 1 208 ? 1.325 11.324 44.489 1.00 19.00 208 LYS A CA 1
ATOM 1517 C C . LYS A 1 208 ? -0.055 11.674 43.935 1.00 17.96 208 LYS A C 1
ATOM 1518 O O . LYS A 1 208 ? -0.382 12.860 43.681 1.00 17.47 208 LYS A O 1
ATOM 1524 N N . THR A 1 209 ? -0.857 10.628 43.735 1.00 16.56 209 THR A N 1
ATOM 1525 C CA . THR A 1 209 ? -2.185 10.754 43.102 1.00 16.69 209 THR A CA 1
ATOM 1526 C C . THR A 1 209 ? -3.021 11.932 43.622 1.00 17.16 209 THR A C 1
ATOM 1527 O O . THR A 1 209 ? -3.537 12.687 42.813 1.00 17.71 209 THR A O 1
ATOM 1531 N N . GLU A 1 210 ? -3.146 12.052 44.951 1.00 17.66 210 GLU A N 1
ATOM 1532 C CA . GLU A 1 210 ? -4.006 13.058 45.630 1.00 19.24 210 GLU A CA 1
ATOM 1533 C C . GLU A 1 210 ? -3.602 14.470 45.290 1.00 18.78 210 GLU A C 1
ATOM 1534 O O . GLU A 1 210 ? -4.423 15.398 45.312 1.00 19.56 210 GLU A O 1
ATOM 1540 N N . VAL A 1 211 ? -2.350 14.639 44.922 1.00 17.90 211 VAL A N 1
ATOM 1541 C CA . VAL A 1 211 ? -1.872 15.969 44.562 1.00 18.18 211 VAL A CA 1
ATOM 1542 C C . VAL A 1 211 ? -2.304 16.406 43.116 1.00 17.44 211 VAL A C 1
ATOM 1543 O O . VAL A 1 211 ? -2.627 17.578 42.887 1.00 17.02 211 VAL A O 1
ATOM 1547 N N . ILE A 1 212 ? -2.333 15.464 42.175 1.00 16.04 212 ILE A N 1
ATOM 1548 C CA . ILE A 1 212 ? -2.569 15.791 40.770 1.00 16.19 212 ILE A CA 1
ATOM 1549 C C . ILE A 1 212 ? -3.923 15.291 40.227 1.00 16.31 212 ILE A C 1
ATOM 1550 O O . ILE A 1 212 ? -4.200 15.384 39.032 1.00 16.15 212 ILE A O 1
ATOM 1555 N N . TYR A 1 213 ? -4.775 14.803 41.128 1.00 17.37 213 TYR A N 1
ATOM 1556 C CA . TYR A 1 213 ? -6.060 14.243 40.711 1.00 16.52 213 TYR A CA 1
ATOM 1557 C C . TYR A 1 213 ? -7.078 14.394 41.810 1.00 16.89 213 TYR A C 1
ATOM 1558 O O . TYR A 1 213 ? -6.801 14.042 42.970 1.00 15.40 213 TYR A O 1
ATOM 1567 N N . GLU A 1 214 ? -8.255 14.895 41.451 1.00 16.53 214 GLU A N 1
ATOM 1568 C CA . GLU A 1 214 ? -9.317 15.042 42.436 1.00 17.79 214 G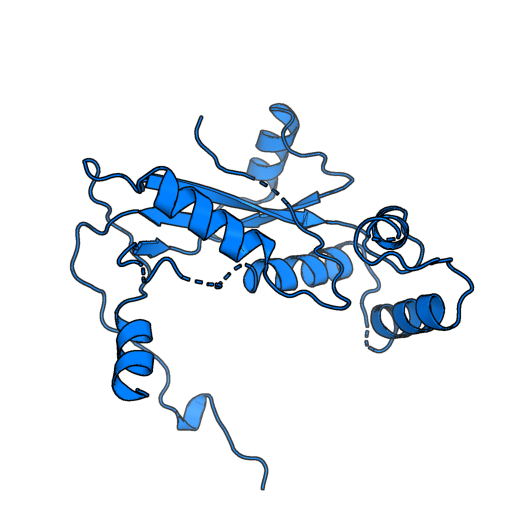LU A CA 1
ATOM 1569 C C . GLU A 1 214 ? -10.709 14.767 41.834 1.00 17.94 214 GLU A C 1
ATOM 1570 O O . GLU A 1 214 ? -10.980 15.115 40.684 1.00 18.59 214 GLU A O 1
ATOM 1576 N N . VAL A 1 215 ? -11.587 14.145 42.610 1.00 17.64 215 VAL A N 1
ATOM 1577 C CA . VAL A 1 215 ? -12.943 13.874 42.141 1.00 18.49 215 VAL A CA 1
ATOM 1578 C C . VAL A 1 215 ? -13.837 15.039 42.607 1.00 19.34 215 VAL A C 1
ATOM 1579 O O . VAL A 1 215 ? -13.815 15.434 43.779 1.00 17.20 215 VAL A O 1
ATOM 1583 N N . ILE A 1 216 ? -14.599 15.607 41.678 1.00 20.45 216 ILE A N 1
ATOM 1584 C CA . ILE A 1 216 ? -15.564 16.628 42.015 1.00 22.34 216 ILE A CA 1
ATOM 1585 C C . ILE A 1 216 ? -16.832 15.883 42.455 1.00 24.29 216 ILE A C 1
ATOM 1586 O O . ILE A 1 216 ? -17.472 15.176 41.659 1.00 22.16 216 ILE A O 1
ATOM 1591 N N . GLU A 1 217 ? -17.167 16.077 43.732 1.00 26.68 217 GLU A N 1
ATOM 1592 C CA . GLU A 1 217 ? -18.258 15.388 44.429 1.00 29.71 217 GLU A CA 1
ATOM 1593 C C . GLU A 1 217 ? -18.151 13.872 44.314 1.00 31.06 217 GLU A C 1
ATOM 1594 O O . GLU A 1 217 ? -17.530 13.229 45.195 1.00 33.54 217 GLU A O 1
#